Protein AF-A0A7R7J8A8-F1 (afdb_monomer)

Secondary structure (DSSP, 8-state):
--HHHHHHHHHHHHHHHHHHHHHHHHHIIIIIIHHHHHSHHHHHHH-HHHHHHHHHHHHHHHHHHHHHHHHHHHHHTTSTTHHHHHHHHHHHHHHHHHHHHHHHHHTT-S-HHHHHHHHHHHHHHHHHHHHHHHHHHHHHHHH----HHHHHHHHHHHHHHHHHHHHHHH-TTHHHHHHHHHHHHHHHHHHHHHHHHHHHHHHHH------

Mean predicted aligned error: 3.91 Å

Structure (mmCIF, N/CA/C/O backbone):
data_AF-A0A7R7J8A8-F1
#
_entry.id   AF-A0A7R7J8A8-F1
#
loop_
_atom_site.group_PDB
_atom_site.id
_atom_site.type_symbol
_atom_site.label_atom_id
_atom_site.label_alt_id
_atom_site.label_comp_id
_atom_site.label_asym_id
_atom_site.label_entity_id
_atom_site.label_seq_id
_atom_site.pdbx_PDB_ins_code
_atom_site.Cartn_x
_atom_site.Cartn_y
_atom_site.Cartn_z
_atom_site.occupancy
_atom_site.B_iso_or_equiv
_atom_site.auth_seq_id
_atom_site.auth_comp_id
_atom_site.auth_asym_id
_atom_site.auth_atom_id
_atom_site.pdbx_PDB_model_num
ATOM 1 N N . MET A 1 1 ? -30.867 6.547 8.193 1.00 59.16 1 MET A N 1
ATOM 2 C CA . MET A 1 1 ? -30.022 5.403 8.616 1.00 59.16 1 MET A CA 1
ATOM 3 C C . MET A 1 1 ? -29.456 5.688 9.994 1.00 59.16 1 MET A C 1
ATOM 5 O O . MET A 1 1 ? -29.130 6.837 10.265 1.00 59.16 1 MET A O 1
ATOM 9 N N . THR A 1 2 ? -29.360 4.687 10.870 1.00 79.75 2 THR A N 1
ATOM 10 C CA . THR A 1 2 ? -28.798 4.887 12.218 1.00 79.75 2 THR A CA 1
ATOM 11 C C . THR A 1 2 ? -27.265 4.940 12.168 1.00 79.75 2 THR A C 1
ATOM 13 O O . THR A 1 2 ? -26.653 4.306 11.308 1.00 79.75 2 THR A O 1
ATOM 16 N N . LYS A 1 3 ? -26.620 5.655 13.105 1.00 78.75 3 LYS A N 1
ATOM 17 C CA . LYS A 1 3 ? -25.145 5.756 13.204 1.00 78.75 3 LYS A CA 1
ATOM 18 C C . LYS A 1 3 ? -24.455 4.383 13.122 1.00 78.75 3 LYS A C 1
ATOM 20 O O . LYS A 1 3 ? -23.512 4.200 12.361 1.00 78.75 3 LYS A O 1
ATOM 25 N N . LYS A 1 4 ? -25.021 3.388 13.810 1.00 79.94 4 LYS A N 1
ATOM 26 C CA . LYS A 1 4 ? -24.550 1.995 13.832 1.00 79.94 4 LYS A CA 1
ATOM 27 C C . LYS A 1 4 ? -24.656 1.282 12.476 1.00 79.94 4 LYS A C 1
ATOM 29 O O . LYS A 1 4 ? -23.815 0.451 12.153 1.00 79.94 4 LYS A O 1
ATOM 34 N N . GLN A 1 5 ? -25.689 1.566 11.679 1.00 83.44 5 GLN A N 1
ATOM 35 C CA . GLN A 1 5 ? -25.811 1.009 10.324 1.00 83.44 5 GLN A CA 1
ATOM 36 C C . GLN A 1 5 ? -24.756 1.595 9.382 1.00 83.44 5 GLN A C 1
ATOM 38 O O . GLN A 1 5 ? -24.222 0.866 8.548 1.00 83.44 5 GLN A O 1
ATOM 43 N N . ASN A 1 6 ? -24.435 2.881 9.536 1.00 88.00 6 ASN A N 1
ATOM 44 C CA . ASN A 1 6 ? -23.380 3.521 8.756 1.00 88.00 6 ASN A CA 1
ATOM 45 C C . ASN A 1 6 ? -22.011 2.924 9.104 1.00 88.00 6 ASN A C 1
ATOM 47 O O . ASN A 1 6 ? -21.316 2.484 8.197 1.00 88.00 6 ASN A O 1
ATOM 51 N N . GLU A 1 7 ? -21.668 2.786 10.389 1.00 90.69 7 GLU A N 1
ATOM 52 C CA . GLU A 1 7 ? -20.405 2.162 10.829 1.00 90.69 7 GLU A CA 1
ATOM 53 C C . GLU A 1 7 ? -20.208 0.752 10.249 1.00 90.69 7 GLU A C 1
ATOM 55 O O . GLU A 1 7 ? -19.144 0.443 9.717 1.00 90.69 7 GLU A O 1
ATOM 60 N N . LYS A 1 8 ? -21.251 -0.089 10.257 1.00 92.50 8 LYS A N 1
ATOM 61 C CA . LYS A 1 8 ? -21.194 -1.426 9.640 1.00 92.50 8 LYS A CA 1
ATOM 62 C C . LYS A 1 8 ? -20.883 -1.383 8.149 1.00 92.50 8 LYS A C 1
ATOM 64 O O . LYS A 1 8 ? -20.058 -2.161 7.675 1.00 92.50 8 LYS A O 1
ATOM 69 N N . ARG A 1 9 ? -21.531 -0.478 7.407 1.00 94.12 9 ARG A N 1
ATOM 70 C CA . ARG A 1 9 ? -21.239 -0.296 5.980 1.00 94.12 9 ARG A CA 1
ATOM 71 C C . ARG A 1 9 ? -19.797 0.139 5.772 1.00 94.12 9 ARG A C 1
ATOM 73 O O . ARG A 1 9 ? -19.151 -0.401 4.892 1.00 94.12 9 ARG A O 1
ATOM 80 N N . MET A 1 10 ? -19.277 1.037 6.605 1.00 95.06 10 MET A N 1
ATOM 81 C CA . MET A 1 10 ? -17.889 1.493 6.496 1.00 95.06 10 MET A CA 1
ATOM 82 C C . MET A 1 10 ? -16.885 0.372 6.771 1.00 95.06 10 MET A C 1
ATOM 84 O O . MET A 1 10 ? -15.912 0.247 6.033 1.00 95.06 10 MET A O 1
ATOM 88 N N . PHE A 1 11 ? -17.144 -0.484 7.764 1.00 97.00 11 PHE A N 1
ATOM 89 C CA . PHE A 1 11 ? -16.346 -1.692 7.984 1.00 97.00 11 PHE A CA 1
ATOM 90 C C . PHE A 1 11 ? -16.379 -2.629 6.772 1.00 97.00 11 PHE A C 1
ATOM 92 O O . PHE A 1 11 ? -15.329 -3.064 6.307 1.00 97.00 11 PHE A O 1
ATOM 99 N N . LEU A 1 12 ? -17.565 -2.891 6.214 1.00 97.00 12 LEU A N 1
ATOM 100 C CA . LEU A 1 12 ? -17.699 -3.744 5.034 1.00 97.00 12 LEU A CA 1
ATOM 101 C C . LEU A 1 12 ? -16.984 -3.147 3.812 1.00 97.00 12 LEU A C 1
ATOM 103 O O . LEU A 1 12 ? -16.227 -3.849 3.149 1.00 97.00 12 LEU A O 1
ATOM 107 N N . THR A 1 13 ? -17.178 -1.853 3.544 1.00 97.50 13 THR A N 1
ATOM 108 C CA . THR A 1 13 ? -16.508 -1.134 2.455 1.00 97.50 13 THR A CA 1
ATOM 109 C C . THR A 1 13 ? -14.995 -1.176 2.615 1.00 97.50 13 THR A C 1
ATOM 111 O O . THR A 1 13 ? -14.312 -1.461 1.637 1.00 97.50 13 THR A O 1
ATOM 114 N N . SER A 1 14 ? -14.469 -0.953 3.824 1.00 96.81 14 SER A N 1
ATOM 115 C CA . SER A 1 14 ? -13.028 -1.032 4.086 1.00 96.81 14 SER A CA 1
ATOM 116 C C . SER A 1 14 ? -12.496 -2.438 3.800 1.00 96.81 14 SER A C 1
ATOM 118 O O . SER A 1 14 ? -11.602 -2.602 2.975 1.00 96.81 14 SER A O 1
ATOM 120 N N . GLY A 1 15 ? -13.103 -3.471 4.394 1.00 97.50 15 GLY A N 1
ATOM 121 C CA . GLY A 1 15 ? -12.645 -4.852 4.228 1.00 97.50 15 GLY A CA 1
ATOM 122 C C . GLY A 1 15 ? -12.709 -5.359 2.782 1.00 97.50 15 GLY A C 1
ATOM 123 O O . GLY A 1 15 ? -11.760 -5.980 2.313 1.00 97.50 15 GLY A O 1
ATOM 124 N N . VAL A 1 16 ? -13.780 -5.043 2.043 1.00 98.06 16 VAL A N 1
ATOM 125 C CA . VAL A 1 16 ? -13.880 -5.382 0.611 1.00 98.06 16 VAL A CA 1
ATOM 126 C C . VAL A 1 16 ? -12.839 -4.618 -0.207 1.00 98.06 16 VAL A C 1
ATOM 128 O O . VAL A 1 16 ? -12.180 -5.218 -1.051 1.00 98.06 16 VAL A O 1
ATOM 131 N N . SER A 1 17 ? -12.646 -3.323 0.062 1.00 98.38 17 SER A N 1
ATOM 132 C CA . SER A 1 17 ? -11.636 -2.513 -0.632 1.00 98.38 17 SER A CA 1
ATOM 133 C C . SER A 1 17 ? -10.222 -3.066 -0.435 1.00 98.38 17 SER A C 1
ATOM 135 O O . SER A 1 17 ? -9.477 -3.152 -1.405 1.00 98.38 17 SER A O 1
ATOM 137 N N . TYR A 1 18 ? -9.872 -3.515 0.777 1.00 97.50 18 TYR A N 1
ATOM 138 C CA . TYR A 1 18 ? -8.589 -4.181 1.034 1.00 97.50 18 TYR A CA 1
ATOM 139 C C . TYR A 1 18 ? -8.398 -5.438 0.178 1.00 97.50 18 TYR A C 1
ATOM 141 O O . TYR A 1 18 ? -7.324 -5.630 -0.384 1.00 97.50 18 TYR A O 1
ATOM 149 N N . PHE A 1 19 ? -9.425 -6.281 0.028 1.00 96.50 19 PHE A N 1
ATOM 150 C CA . PHE A 1 19 ? -9.326 -7.441 -0.863 1.00 96.50 19 PHE A CA 1
ATOM 151 C C . PHE A 1 19 ? -9.174 -7.048 -2.326 1.00 96.50 19 PHE A C 1
ATOM 153 O O . PHE A 1 19 ? -8.364 -7.647 -3.029 1.00 96.50 19 PHE A O 1
ATOM 160 N N . VAL A 1 20 ? -9.918 -6.042 -2.786 1.00 98.00 20 VAL A N 1
ATOM 161 C CA . VAL A 1 20 ? -9.785 -5.559 -4.163 1.00 98.00 20 VAL A CA 1
ATOM 162 C C . VAL A 1 20 ? -8.355 -5.074 -4.420 1.00 98.00 20 VAL A C 1
ATOM 164 O O . VAL A 1 20 ? -7.739 -5.530 -5.379 1.00 98.00 20 VAL A O 1
ATOM 167 N N . ILE A 1 21 ? -7.793 -4.254 -3.526 1.00 97.75 21 ILE A N 1
ATOM 168 C CA . ILE A 1 21 ? -6.388 -3.815 -3.580 1.00 97.75 21 ILE A CA 1
ATOM 169 C C . ILE A 1 21 ? -5.442 -5.014 -3.648 1.00 97.75 21 ILE A C 1
ATOM 171 O O . ILE A 1 21 ? -4.588 -5.066 -4.528 1.00 97.75 21 ILE A O 1
ATOM 175 N N . PHE A 1 22 ? -5.615 -5.991 -2.756 1.00 93.69 22 PHE A N 1
ATOM 176 C CA . PHE A 1 22 ? -4.743 -7.159 -2.662 1.00 93.69 22 PHE A CA 1
ATOM 177 C C . PHE A 1 22 ? -4.635 -7.909 -3.997 1.00 93.69 22 PHE A C 1
ATOM 179 O O . PHE A 1 22 ? -3.535 -8.158 -4.491 1.00 93.69 22 PHE A O 1
ATOM 186 N N . PHE A 1 23 ? -5.772 -8.226 -4.621 1.00 95.81 23 PHE A N 1
ATOM 187 C CA . PHE A 1 23 ? -5.780 -8.950 -5.892 1.00 95.81 23 PHE A CA 1
ATOM 188 C C . PHE A 1 23 ? -5.315 -8.089 -7.071 1.00 95.81 23 PHE A C 1
ATOM 190 O O . PHE A 1 23 ? -4.587 -8.591 -7.928 1.00 95.81 23 PHE A O 1
ATOM 197 N N . LEU A 1 24 ? -5.687 -6.805 -7.116 1.00 98.06 24 LEU A N 1
ATOM 198 C CA . LEU A 1 24 ? -5.261 -5.899 -8.186 1.00 98.06 24 LEU A CA 1
ATOM 199 C C . LEU A 1 24 ? -3.753 -5.640 -8.156 1.00 98.06 24 LEU A C 1
ATOM 201 O O . LEU A 1 24 ? -3.116 -5.673 -9.207 1.00 98.06 24 LEU A O 1
ATOM 205 N N . ALA A 1 25 ? -3.175 -5.426 -6.973 1.00 94.88 25 ALA A N 1
ATOM 206 C CA . ALA A 1 25 ? -1.744 -5.194 -6.810 1.00 94.88 25 ALA A CA 1
ATOM 207 C C . ALA A 1 25 ? -0.923 -6.439 -7.180 1.00 94.88 25 ALA A C 1
ATOM 209 O O . ALA A 1 25 ? 0.058 -6.324 -7.914 1.00 94.88 25 ALA A O 1
ATOM 210 N N . ILE A 1 26 ? -1.353 -7.634 -6.747 1.00 93.38 26 ILE A N 1
ATOM 211 C CA . ILE A 1 26 ? -0.712 -8.898 -7.145 1.00 93.38 26 ILE A CA 1
ATOM 212 C C . ILE A 1 26 ? -0.792 -9.086 -8.661 1.00 93.38 26 ILE A C 1
ATOM 214 O O . ILE A 1 26 ? 0.217 -9.401 -9.290 1.00 93.38 26 ILE A O 1
ATOM 218 N N . TYR A 1 27 ? -1.968 -8.869 -9.255 1.00 96.75 27 TYR A N 1
ATOM 219 C CA . TYR A 1 27 ? -2.144 -8.983 -10.698 1.00 96.75 27 TYR A CA 1
ATOM 220 C C . TYR A 1 27 ? -1.221 -8.021 -11.459 1.00 96.75 27 TYR A C 1
ATOM 222 O O . TYR A 1 27 ? -0.444 -8.455 -12.308 1.00 96.75 27 TYR A O 1
ATOM 230 N N . ALA A 1 28 ? -1.255 -6.731 -11.118 1.00 97.25 28 ALA A N 1
ATOM 231 C CA . ALA A 1 28 ? -0.434 -5.721 -11.773 1.00 97.25 28 ALA A CA 1
ATOM 232 C C . ALA A 1 28 ? 1.062 -6.044 -11.660 1.00 97.25 28 ALA A C 1
ATOM 234 O O . ALA A 1 28 ? 1.764 -6.051 -12.669 1.00 97.25 28 ALA A O 1
ATOM 235 N N . ASN A 1 29 ? 1.546 -6.372 -10.460 1.00 94.19 29 ASN A N 1
ATOM 236 C CA . ASN A 1 29 ? 2.967 -6.612 -10.239 1.00 94.19 29 ASN A CA 1
ATOM 237 C C . ASN A 1 29 ? 3.452 -7.909 -10.911 1.00 94.19 29 ASN A C 1
ATOM 239 O O . ASN A 1 29 ? 4.363 -7.885 -11.734 1.00 94.19 29 ASN A O 1
ATOM 243 N N . PHE A 1 30 ? 2.827 -9.046 -10.601 1.00 92.75 30 PHE A N 1
ATOM 244 C CA . PHE A 1 30 ? 3.361 -10.353 -10.997 1.00 92.75 30 PHE A CA 1
ATOM 245 C C . PHE A 1 30 ? 2.967 -10.792 -12.410 1.00 92.75 30 PHE A C 1
ATOM 247 O O . PHE A 1 30 ? 3.667 -11.617 -12.989 1.00 92.75 30 PHE A O 1
ATOM 254 N N . PHE A 1 31 ? 1.877 -10.265 -12.977 1.00 94.75 31 PHE A N 1
ATOM 255 C CA . PHE A 1 31 ? 1.428 -10.648 -14.322 1.00 94.75 31 PHE A CA 1
ATOM 256 C C . PHE A 1 31 ? 1.674 -9.574 -15.377 1.00 94.75 31 PHE A C 1
ATOM 258 O O . PHE A 1 31 ? 1.697 -9.909 -16.558 1.00 94.75 31 PHE A O 1
ATOM 265 N N . VAL A 1 32 ? 1.850 -8.307 -14.985 1.00 96.25 32 VAL A N 1
ATOM 266 C CA . VAL A 1 32 ? 2.073 -7.216 -15.947 1.00 96.25 32 VAL A CA 1
ATOM 267 C C . VAL A 1 32 ? 3.480 -6.649 -15.832 1.00 96.25 32 VAL A C 1
ATOM 269 O O . VAL A 1 32 ? 4.216 -6.709 -16.811 1.00 96.25 32 VAL A O 1
ATOM 272 N N . ILE A 1 33 ? 3.896 -6.162 -14.660 1.00 96.56 33 ILE A N 1
ATOM 273 C CA . ILE A 1 33 ? 5.243 -5.591 -14.487 1.00 96.56 33 ILE A CA 1
ATOM 274 C C . ILE A 1 33 ? 6.324 -6.643 -14.759 1.00 96.56 33 ILE A C 1
ATOM 276 O O . ILE A 1 33 ? 7.223 -6.389 -15.557 1.00 96.56 33 ILE A O 1
ATOM 280 N N . GLU A 1 34 ? 6.216 -7.843 -14.181 1.00 95.50 34 GLU A N 1
ATOM 281 C CA . GLU A 1 34 ? 7.174 -8.924 -14.462 1.00 95.50 34 GLU A CA 1
ATOM 282 C C . GLU A 1 34 ? 7.128 -9.403 -15.922 1.00 95.50 34 GLU A C 1
ATOM 284 O O . GLU A 1 34 ? 8.170 -9.710 -16.497 1.00 95.50 34 GLU A O 1
ATOM 289 N N . ALA A 1 35 ? 5.958 -9.406 -16.570 1.00 95.88 35 ALA A N 1
ATOM 290 C CA . ALA A 1 35 ? 5.866 -9.738 -17.993 1.00 95.88 35 ALA A CA 1
ATOM 291 C C . ALA A 1 35 ? 6.603 -8.703 -18.859 1.00 95.88 35 ALA A C 1
ATOM 293 O O . ALA A 1 35 ? 7.407 -9.080 -19.712 1.00 95.88 35 ALA A O 1
ATOM 294 N N . ILE A 1 36 ? 6.394 -7.407 -18.590 1.00 96.31 36 ILE A N 1
ATOM 295 C CA . ILE A 1 36 ? 7.108 -6.323 -19.273 1.00 96.31 36 ILE A CA 1
ATOM 296 C C . ILE A 1 36 ? 8.613 -6.444 -19.023 1.00 96.31 36 ILE A C 1
ATOM 298 O O . ILE A 1 36 ? 9.372 -6.299 -19.967 1.00 96.31 36 ILE A O 1
ATOM 302 N N . LYS A 1 37 ? 9.067 -6.752 -17.801 1.00 96.00 37 LYS A N 1
ATOM 303 C CA . LYS A 1 37 ? 10.503 -6.934 -17.511 1.00 96.00 37 LYS A CA 1
ATOM 304 C C . LYS A 1 37 ? 11.138 -8.064 -18.322 1.00 96.00 37 LYS A C 1
ATOM 306 O O . LYS A 1 37 ? 12.284 -7.929 -18.734 1.00 96.00 37 LYS A O 1
ATOM 311 N N . ASN A 1 38 ? 10.410 -9.159 -18.535 1.00 96.38 38 ASN A N 1
ATOM 312 C CA . ASN A 1 38 ? 10.931 -10.341 -19.222 1.00 96.38 38 ASN A CA 1
ATOM 313 C C . ASN A 1 38 ? 10.952 -10.195 -20.749 1.00 96.38 38 ASN A C 1
ATOM 315 O O . ASN A 1 38 ? 11.855 -10.722 -21.392 1.00 96.38 38 ASN A O 1
ATOM 319 N N . ALA A 1 39 ? 9.967 -9.506 -21.332 1.00 96.31 39 ALA A N 1
ATOM 320 C CA . ALA A 1 39 ? 9.883 -9.293 -22.777 1.00 96.31 39 ALA A CA 1
ATOM 321 C C . ALA A 1 39 ? 9.305 -7.898 -23.104 1.00 96.31 39 ALA A C 1
ATOM 323 O O . ALA A 1 39 ? 8.155 -7.796 -23.544 1.00 96.31 39 ALA A O 1
ATOM 324 N N . PRO A 1 40 ? 10.077 -6.806 -22.911 1.00 95.50 40 PRO A N 1
ATOM 325 C CA . PRO A 1 40 ? 9.535 -5.446 -22.930 1.00 95.50 40 PRO A CA 1
ATOM 326 C C . PRO A 1 40 ? 8.868 -5.073 -24.254 1.00 95.50 40 PRO A C 1
ATOM 328 O O . PRO A 1 40 ? 7.723 -4.634 -24.265 1.00 95.50 40 PRO A O 1
ATOM 331 N N . LEU A 1 41 ? 9.548 -5.285 -25.384 1.00 96.00 41 LEU A N 1
ATOM 332 C CA . LEU A 1 41 ? 9.015 -4.912 -26.699 1.00 96.00 41 LEU A CA 1
ATOM 333 C C . LEU A 1 41 ? 7.813 -5.778 -27.102 1.00 96.00 41 LEU A C 1
ATOM 335 O O . LEU A 1 41 ? 6.825 -5.261 -27.622 1.00 96.00 41 LEU A O 1
ATOM 339 N N . GLU A 1 42 ? 7.870 -7.085 -26.843 1.00 95.56 42 GLU A N 1
ATOM 340 C CA . GLU A 1 42 ? 6.778 -7.996 -27.188 1.00 95.56 42 GLU A CA 1
ATOM 341 C C . GLU A 1 42 ? 5.519 -7.676 -26.379 1.00 95.56 42 GLU A C 1
ATOM 343 O O . GLU A 1 42 ? 4.445 -7.489 -26.950 1.00 95.56 42 GLU A O 1
ATOM 348 N N . VAL A 1 43 ? 5.643 -7.560 -25.055 1.00 95.75 43 VAL A N 1
ATOM 349 C CA . VAL A 1 43 ? 4.489 -7.327 -24.182 1.00 95.75 43 VAL A CA 1
ATOM 350 C C . VAL A 1 43 ? 3.873 -5.954 -24.449 1.00 95.75 43 VAL A C 1
ATOM 352 O O . VAL A 1 43 ? 2.650 -5.843 -24.534 1.00 95.75 43 VAL A O 1
ATOM 355 N N . VAL A 1 44 ? 4.697 -4.921 -24.653 1.00 95.56 44 VAL A N 1
ATOM 356 C CA . VAL A 1 44 ? 4.213 -3.557 -24.906 1.00 95.56 44 VAL A CA 1
ATOM 357 C C . VAL A 1 44 ? 3.511 -3.426 -26.255 1.00 95.56 44 VAL A C 1
ATOM 359 O O . VAL A 1 44 ? 2.424 -2.853 -26.311 1.00 95.56 44 VAL A O 1
ATOM 362 N N . PHE A 1 45 ? 4.084 -3.972 -27.331 1.00 94.69 45 PHE A N 1
ATOM 363 C CA . PHE A 1 45 ? 3.578 -3.720 -28.686 1.00 94.69 45 PHE A CA 1
ATOM 364 C C . PHE A 1 45 ? 2.714 -4.843 -29.261 1.00 94.69 45 PHE A C 1
ATOM 366 O O . PHE A 1 45 ? 1.868 -4.580 -30.112 1.00 94.69 45 PHE A O 1
ATOM 373 N N . SER A 1 46 ? 2.892 -6.082 -28.802 1.00 93.50 46 SER A N 1
ATOM 374 C CA . SER A 1 46 ? 2.147 -7.247 -29.306 1.00 93.50 46 SER A CA 1
ATOM 375 C C . SER A 1 46 ? 1.081 -7.744 -28.327 1.00 93.50 46 SER A C 1
ATOM 377 O O . SER A 1 46 ? 0.179 -8.477 -28.727 1.00 93.50 46 SER A O 1
ATOM 379 N N . GLN A 1 47 ? 1.143 -7.334 -27.054 1.00 92.81 47 GLN A N 1
ATOM 380 C CA . GLN A 1 47 ? 0.218 -7.772 -26.002 1.00 92.81 47 GLN A CA 1
ATOM 381 C C . GLN A 1 47 ? -0.419 -6.587 -25.251 1.00 92.81 47 GLN A C 1
ATOM 383 O O . GLN A 1 47 ? -0.605 -6.638 -24.031 1.00 92.81 47 GLN A O 1
ATOM 388 N N . SER A 1 48 ? -0.819 -5.534 -25.979 1.00 85.44 48 SER A N 1
ATOM 389 C CA . SER A 1 48 ? -1.361 -4.283 -25.410 1.00 85.44 48 SER A CA 1
ATOM 390 C C . SER A 1 48 ? -2.489 -4.503 -24.391 1.00 85.44 48 SER A C 1
ATOM 392 O O . SER A 1 48 ? -2.521 -3.859 -23.346 1.00 85.44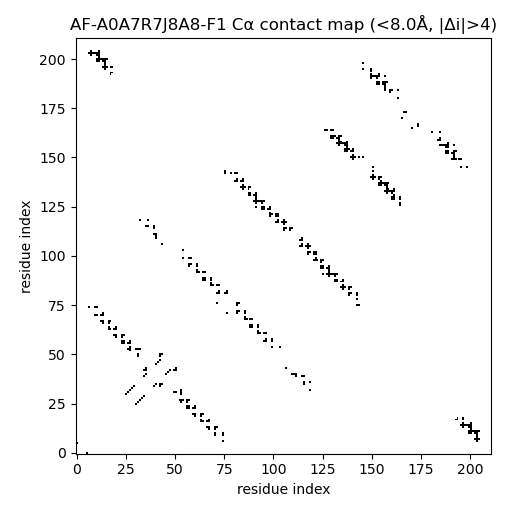 48 SER A O 1
ATOM 394 N N . ASN A 1 49 ? -3.345 -5.505 -24.615 1.00 92.19 49 ASN A N 1
ATOM 395 C CA . ASN A 1 49 ? -4.428 -5.883 -23.702 1.00 92.19 49 ASN A CA 1
ATOM 396 C C . ASN A 1 49 ? -3.952 -6.222 -22.273 1.00 92.19 49 ASN A C 1
ATOM 398 O O . ASN A 1 49 ? -4.707 -6.060 -21.314 1.00 92.19 49 ASN A O 1
ATOM 402 N N . ILE A 1 50 ? -2.754 -6.790 -22.103 1.00 92.56 50 ILE A N 1
ATOM 403 C CA . ILE A 1 50 ? -2.196 -7.113 -20.776 1.00 92.56 50 ILE A CA 1
ATOM 404 C C . ILE A 1 50 ? -1.719 -5.831 -20.095 1.00 92.56 50 ILE A C 1
ATOM 406 O O . ILE A 1 50 ? -2.035 -5.597 -18.928 1.00 92.56 50 ILE A O 1
ATOM 410 N N . VAL A 1 51 ? -1.027 -4.978 -20.848 1.00 94.44 51 VAL A N 1
ATOM 411 C CA . VAL A 1 51 ? -0.498 -3.697 -20.373 1.00 94.44 51 VAL A CA 1
ATOM 412 C C . VAL A 1 51 ? -1.624 -2.758 -19.939 1.00 94.44 51 VAL A C 1
ATOM 414 O O . VAL A 1 51 ? -1.602 -2.250 -18.818 1.00 94.44 51 VAL A O 1
ATOM 417 N N . GLU A 1 52 ? -2.658 -2.597 -20.766 1.00 95.12 52 GLU A N 1
ATOM 418 C CA . GLU A 1 52 ? -3.836 -1.773 -20.464 1.00 95.12 52 GLU A CA 1
ATOM 419 C C . GLU A 1 52 ? -4.552 -2.238 -19.189 1.00 95.12 52 GLU A C 1
ATOM 421 O O . GLU A 1 52 ? -4.883 -1.426 -18.321 1.00 95.12 52 GLU A O 1
ATOM 426 N N . ARG A 1 53 ? -4.739 -3.556 -19.027 1.00 96.50 53 ARG A N 1
ATOM 427 C CA . ARG A 1 53 ? -5.350 -4.134 -17.820 1.00 96.50 53 ARG A CA 1
ATOM 428 C C . ARG A 1 53 ? -4.483 -3.941 -16.580 1.00 96.50 53 ARG A C 1
ATOM 430 O O . ARG A 1 53 ? -5.031 -3.697 -15.508 1.00 96.50 53 ARG A O 1
ATOM 437 N N . GLY A 1 54 ? -3.160 -4.014 -16.707 1.00 97.25 54 GLY A N 1
ATOM 438 C CA . GLY A 1 54 ? -2.244 -3.718 -15.605 1.00 97.25 54 GLY A CA 1
ATOM 439 C C . GLY A 1 54 ? -2.304 -2.263 -15.163 1.00 97.25 54 GLY A C 1
ATOM 440 O O . GLY A 1 54 ? -2.431 -1.996 -13.970 1.00 97.25 54 GLY A O 1
ATOM 441 N N . ILE A 1 55 ? -2.301 -1.323 -16.112 1.00 97.62 55 ILE A N 1
ATOM 442 C CA . ILE A 1 55 ? -2.455 0.109 -15.816 1.00 97.62 55 ILE A CA 1
ATOM 443 C C . ILE A 1 55 ? -3.806 0.365 -15.137 1.00 97.62 55 ILE A C 1
ATOM 445 O O . ILE A 1 55 ? -3.861 1.045 -14.112 1.00 97.62 55 ILE A O 1
ATOM 449 N N . ALA A 1 56 ? -4.892 -0.220 -15.654 1.00 98.25 56 ALA A N 1
ATOM 450 C CA . ALA A 1 56 ? -6.210 -0.114 -15.035 1.00 98.25 56 ALA A CA 1
ATOM 451 C C . ALA A 1 56 ? -6.223 -0.684 -13.605 1.00 98.25 56 ALA A C 1
ATOM 453 O O . ALA A 1 56 ? -6.797 -0.067 -12.708 1.00 98.25 56 ALA A O 1
ATOM 454 N N . ALA A 1 57 ? -5.556 -1.819 -13.370 1.00 98.50 57 ALA A N 1
ATOM 455 C CA . ALA A 1 57 ? -5.430 -2.409 -12.042 1.00 98.50 57 ALA A CA 1
ATOM 456 C C . ALA A 1 57 ? -4.663 -1.497 -11.070 1.00 98.50 57 ALA A C 1
ATOM 458 O O . ALA A 1 57 ? -5.130 -1.293 -9.953 1.00 98.50 57 ALA A O 1
ATOM 459 N N . LEU A 1 58 ? -3.552 -0.887 -11.497 1.00 98.31 58 LEU A N 1
ATOM 460 C CA . LEU A 1 58 ? -2.800 0.080 -10.685 1.00 98.31 58 LEU A CA 1
ATOM 461 C C . LEU A 1 58 ? -3.647 1.312 -10.331 1.00 98.31 58 LEU A C 1
ATOM 463 O O . LEU A 1 58 ? -3.703 1.716 -9.170 1.00 98.31 58 LEU A O 1
ATOM 467 N N . MET A 1 59 ? -4.369 1.871 -11.306 1.00 98.38 59 MET A N 1
ATOM 468 C CA . MET A 1 59 ? -5.243 3.030 -11.088 1.00 98.38 59 MET A CA 1
ATOM 469 C C . MET A 1 59 ? -6.423 2.711 -10.162 1.00 98.38 59 MET A C 1
ATOM 471 O O . MET A 1 59 ? -6.795 3.531 -9.320 1.00 98.38 59 MET A O 1
ATOM 475 N N . LEU A 1 60 ? -7.003 1.515 -10.281 1.00 98.56 60 LEU A N 1
ATOM 476 C CA . LEU A 1 60 ? -8.039 1.051 -9.363 1.00 98.56 60 LEU A CA 1
ATOM 477 C C . LEU A 1 60 ? -7.481 0.850 -7.950 1.00 98.56 60 LEU A C 1
ATOM 479 O O . LEU A 1 60 ? -8.140 1.254 -6.996 1.00 98.56 60 LEU A O 1
ATOM 483 N N . THR A 1 61 ? -6.269 0.308 -7.799 1.00 98.56 61 THR A N 1
ATOM 484 C CA . THR A 1 61 ? -5.599 0.207 -6.494 1.00 98.56 61 THR A CA 1
ATOM 485 C C . THR A 1 61 ? -5.485 1.577 -5.824 1.00 98.56 61 THR A C 1
ATOM 487 O O . THR A 1 61 ? -5.958 1.731 -4.700 1.00 98.56 61 THR A O 1
ATOM 490 N N . VAL A 1 62 ? -5.005 2.602 -6.543 1.00 98.62 62 VAL A N 1
ATOM 491 C CA . VAL A 1 62 ? -4.948 3.993 -6.044 1.00 98.62 62 VAL A CA 1
ATOM 492 C C . VAL A 1 62 ? -6.321 4.482 -5.573 1.00 98.62 62 VAL A C 1
ATOM 494 O O . VAL A 1 62 ? -6.447 5.052 -4.488 1.00 98.62 62 VAL A O 1
ATOM 497 N N . LEU A 1 63 ? -7.370 4.261 -6.373 1.00 98.56 63 LEU A N 1
ATOM 498 C CA . LEU A 1 63 ? -8.730 4.664 -6.015 1.00 98.56 63 LEU A CA 1
ATOM 499 C C . LEU A 1 63 ? -9.196 3.981 -4.722 1.00 98.56 63 LEU A C 1
ATOM 501 O O . LEU A 1 63 ? -9.726 4.639 -3.823 1.00 98.56 63 LEU A O 1
ATOM 505 N N . PHE A 1 64 ? -8.995 2.668 -4.615 1.00 98.69 64 PHE A N 1
ATOM 506 C CA . PHE A 1 64 ? -9.385 1.920 -3.428 1.00 98.69 64 PHE A CA 1
ATOM 507 C C . PHE A 1 64 ? -8.545 2.295 -2.205 1.00 98.69 64 PHE A C 1
ATOM 509 O O . PHE A 1 64 ? -9.090 2.318 -1.102 1.00 98.69 64 PHE A O 1
ATOM 516 N N . ASP A 1 65 ? -7.278 2.679 -2.367 1.00 98.44 65 ASP A N 1
ATOM 517 C CA . ASP A 1 65 ? -6.468 3.200 -1.267 1.00 98.44 65 ASP A CA 1
ATOM 518 C C . ASP A 1 65 ? -7.063 4.469 -0.661 1.00 98.44 65 ASP A C 1
ATOM 520 O O . ASP A 1 65 ? -7.134 4.590 0.568 1.00 98.44 65 ASP A O 1
ATOM 524 N N . VAL A 1 66 ? -7.555 5.379 -1.508 1.00 98.62 66 VAL A N 1
ATOM 525 C CA . VAL A 1 66 ? -8.258 6.592 -1.073 1.00 98.62 66 VAL A CA 1
ATOM 526 C C . VAL A 1 66 ? -9.572 6.236 -0.372 1.00 98.62 66 VAL A C 1
ATOM 528 O O . VAL A 1 66 ? -9.854 6.769 0.703 1.00 98.62 66 VAL A O 1
ATOM 531 N N . ILE A 1 67 ? -10.352 5.291 -0.913 1.00 98.56 67 ILE A N 1
ATOM 532 C CA . ILE A 1 67 ? -11.592 4.813 -0.274 1.00 98.56 67 ILE A CA 1
ATOM 533 C C . ILE A 1 67 ? -11.295 4.243 1.121 1.00 98.56 67 ILE A C 1
ATOM 535 O O . ILE A 1 67 ? -11.966 4.596 2.098 1.00 98.56 67 ILE A O 1
ATOM 539 N N . VAL A 1 68 ? -10.271 3.396 1.246 1.00 98.44 68 VAL A N 1
ATOM 540 C CA . VAL A 1 68 ? -9.854 2.839 2.536 1.00 98.44 68 VAL A CA 1
ATOM 541 C C . VAL A 1 68 ? -9.421 3.958 3.483 1.00 98.44 68 VAL A C 1
ATOM 543 O O . VAL A 1 68 ? -9.906 4.004 4.611 1.00 98.44 68 VAL A O 1
ATOM 546 N N . ALA A 1 69 ? -8.607 4.917 3.034 1.00 98.25 69 ALA A N 1
ATOM 547 C CA . ALA A 1 69 ? -8.195 6.053 3.858 1.00 98.25 69 ALA A CA 1
ATOM 548 C C . ALA A 1 69 ? -9.405 6.825 4.421 1.00 98.25 69 ALA A C 1
ATOM 550 O O . ALA A 1 69 ? -9.489 7.059 5.629 1.00 98.25 69 ALA A O 1
ATOM 551 N N . CYS A 1 70 ? -10.393 7.145 3.579 1.00 98.06 70 CYS A N 1
ATOM 552 C CA . CYS A 1 70 ? -11.615 7.829 4.005 1.00 98.06 70 CYS A CA 1
ATOM 553 C C . CYS A 1 70 ? -12.444 7.000 5.002 1.00 98.06 70 CYS A C 1
ATOM 555 O O . CYS A 1 70 ? -12.982 7.542 5.979 1.00 98.06 70 CYS A O 1
ATOM 557 N N . THR A 1 71 ? -12.558 5.687 4.776 1.00 97.50 71 THR A N 1
ATOM 558 C CA . THR A 1 71 ? -13.326 4.813 5.674 1.00 97.50 71 THR A CA 1
ATOM 559 C C . THR A 1 71 ? -12.649 4.649 7.032 1.00 97.50 71 THR A C 1
ATOM 561 O O . THR A 1 71 ? -13.317 4.816 8.054 1.00 97.50 71 THR A O 1
ATOM 564 N N . LEU A 1 72 ? -11.333 4.420 7.064 1.00 97.00 72 LEU A N 1
ATOM 565 C CA . LEU A 1 72 ? -10.547 4.323 8.295 1.00 97.00 72 LEU A CA 1
ATOM 566 C C . LEU A 1 72 ? -10.566 5.634 9.086 1.00 97.00 72 LEU A C 1
ATOM 568 O O . LEU A 1 72 ? -10.796 5.601 10.296 1.00 97.00 72 LEU A O 1
ATOM 572 N N . TYR A 1 73 ? -10.408 6.779 8.410 1.00 97.75 73 TYR A N 1
ATOM 573 C CA . TYR A 1 73 ? -10.507 8.094 9.046 1.00 97.75 73 TYR A CA 1
ATOM 574 C C . TYR A 1 73 ? -11.821 8.245 9.810 1.00 97.75 73 TYR A C 1
ATOM 576 O O . TYR A 1 73 ? -11.839 8.646 10.970 1.00 97.75 73 TYR A O 1
ATOM 584 N N . THR A 1 74 ? -12.932 7.892 9.166 1.00 96.00 74 THR A N 1
ATOM 585 C CA . THR A 1 74 ? -14.258 8.064 9.761 1.00 96.00 74 THR A CA 1
ATOM 586 C C . THR A 1 74 ? -14.509 7.066 10.890 1.00 96.00 74 THR A C 1
ATOM 588 O O . THR A 1 74 ? -15.055 7.449 11.924 1.00 96.00 74 THR A O 1
ATOM 591 N N . LEU A 1 75 ? -14.091 5.806 10.718 1.00 95.69 75 LEU A N 1
ATOM 592 C CA . LEU A 1 75 ? -14.243 4.750 11.725 1.00 95.69 75 LEU A CA 1
ATOM 593 C C . LEU A 1 75 ? -13.452 5.050 13.001 1.00 95.69 75 LEU A C 1
ATOM 595 O O . LEU A 1 75 ? -13.935 4.786 14.101 1.00 95.69 75 LEU A O 1
ATOM 599 N N . PHE A 1 76 ? -12.253 5.615 12.860 1.00 96.44 76 PHE A N 1
ATOM 600 C CA . PHE A 1 76 ? -11.315 5.777 13.968 1.00 96.44 76 PHE A CA 1
ATOM 601 C C . PHE A 1 76 ? -11.050 7.233 14.354 1.00 96.44 76 PHE A C 1
ATOM 603 O O . PHE A 1 76 ? -10.145 7.505 15.143 1.00 96.44 76 PHE A O 1
ATOM 610 N N . LYS A 1 77 ? -11.863 8.178 13.865 1.00 93.44 77 LYS A N 1
ATOM 611 C CA . LYS A 1 77 ? -11.739 9.624 14.121 1.00 93.44 77 LYS A CA 1
ATOM 612 C C . LYS A 1 77 ? -11.474 10.022 15.586 1.00 93.44 77 LYS A C 1
ATOM 614 O O . LYS A 1 77 ? -10.732 10.981 15.778 1.00 93.44 77 LYS A O 1
ATOM 619 N N . PRO A 1 78 ? -12.041 9.355 16.617 1.00 93.19 78 PRO A N 1
ATOM 620 C CA . PRO A 1 78 ? -11.779 9.727 18.009 1.00 93.19 78 PRO A CA 1
ATOM 621 C C . PRO A 1 78 ? -10.322 9.550 18.466 1.00 93.19 78 PRO A C 1
ATOM 623 O O . PRO A 1 78 ? -9.934 10.146 19.466 1.00 93.19 78 PRO A O 1
ATOM 626 N N . ASN A 1 79 ? -9.520 8.730 17.779 1.00 96.62 79 ASN A N 1
ATOM 627 C CA . ASN A 1 79 ? -8.111 8.523 18.111 1.00 96.62 79 ASN A CA 1
ATOM 628 C C . ASN A 1 79 ? -7.237 9.620 17.471 1.00 96.62 79 ASN A C 1
ATOM 630 O O . ASN A 1 79 ? -7.350 9.895 16.275 1.00 96.62 79 ASN A O 1
ATOM 634 N N . SER A 1 80 ? -6.341 10.227 18.255 1.00 96.69 80 SER A N 1
ATOM 635 C CA . SER A 1 80 ? -5.466 11.324 17.813 1.00 96.69 80 SER A CA 1
ATOM 636 C C . SER A 1 80 ? -4.503 10.936 16.684 1.00 96.69 80 SER A C 1
ATOM 638 O O . SER A 1 80 ? -4.139 11.787 15.874 1.00 96.69 80 SER A O 1
ATOM 640 N N . LEU A 1 81 ? -4.126 9.657 16.576 1.00 97.88 81 LEU A N 1
ATOM 641 C CA . LEU A 1 81 ? -3.216 9.153 15.541 1.00 97.88 81 LEU A CA 1
ATOM 642 C C . LEU A 1 81 ? -3.905 8.921 14.187 1.00 97.88 81 LEU A C 1
ATOM 644 O O . LEU A 1 81 ? -3.228 8.755 13.170 1.00 97.88 81 LEU A O 1
ATOM 648 N N . THR A 1 82 ? -5.240 8.927 14.140 1.00 97.94 82 THR A N 1
ATOM 649 C CA . THR A 1 82 ? -6.010 8.591 12.933 1.00 97.94 82 THR A CA 1
ATOM 650 C C . THR A 1 82 ? -5.733 9.532 11.772 1.00 97.94 82 THR A C 1
ATOM 652 O O . THR A 1 82 ? -5.628 9.076 10.633 1.00 97.94 82 THR A O 1
ATOM 655 N N . ILE A 1 83 ? -5.567 10.830 12.036 1.00 98.12 83 ILE A N 1
ATOM 656 C CA . ILE A 1 83 ? -5.238 11.803 10.986 1.00 98.12 83 ILE A CA 1
ATOM 657 C C . ILE A 1 83 ? -3.878 11.466 10.371 1.00 98.12 83 ILE A C 1
ATOM 659 O O . ILE A 1 83 ? -3.785 11.336 9.154 1.00 98.12 83 ILE A O 1
ATOM 663 N N . ALA A 1 84 ? -2.851 11.249 11.198 1.00 98.50 84 ALA A N 1
ATOM 664 C CA . ALA A 1 84 ? -1.515 10.902 10.721 1.00 98.50 84 ALA A CA 1
ATOM 665 C C . ALA A 1 84 ? -1.530 9.602 9.900 1.00 98.50 84 ALA A C 1
ATOM 667 O O . ALA A 1 84 ? -1.054 9.586 8.768 1.00 98.50 84 ALA A O 1
ATOM 668 N N . SER A 1 85 ? -2.158 8.541 10.421 1.00 98.50 85 SER A N 1
ATOM 669 C CA . SER A 1 85 ? -2.287 7.260 9.712 1.00 98.50 85 SER A CA 1
ATOM 670 C C . SER A 1 85 ? -2.998 7.415 8.361 1.00 98.50 85 SER A C 1
ATOM 672 O O . SER A 1 85 ? -2.563 6.836 7.367 1.00 98.50 85 SER A O 1
ATOM 674 N N . THR A 1 86 ? -4.054 8.233 8.298 1.00 98.25 86 THR A N 1
ATOM 675 C CA . THR A 1 86 ? -4.795 8.510 7.056 1.00 98.25 86 THR A CA 1
ATOM 676 C C . THR A 1 86 ? -3.925 9.251 6.042 1.00 98.25 86 THR A C 1
ATOM 678 O O . THR A 1 86 ? -3.891 8.870 4.874 1.00 98.25 86 THR A O 1
ATOM 681 N N . LEU A 1 87 ? -3.196 10.283 6.476 1.00 98.50 87 LEU A N 1
ATOM 682 C CA . LEU A 1 87 ? -2.318 11.060 5.601 1.00 98.50 87 LEU A CA 1
ATOM 683 C C . LEU A 1 87 ? -1.207 10.195 5.006 1.00 98.50 87 LEU A C 1
ATOM 685 O O . LEU A 1 87 ? -0.978 10.261 3.804 1.00 98.50 87 LEU A O 1
ATOM 689 N N . PHE A 1 88 ? -0.575 9.332 5.804 1.00 98.69 88 PHE A N 1
ATOM 690 C CA . PHE A 1 88 ? 0.448 8.413 5.303 1.00 98.69 88 PHE A CA 1
ATOM 691 C C . PHE A 1 88 ? -0.090 7.441 4.245 1.00 98.69 88 PHE A C 1
ATOM 693 O O . PHE A 1 88 ? 0.582 7.202 3.242 1.00 98.69 88 PHE A O 1
ATOM 700 N N . ARG A 1 89 ? -1.328 6.951 4.400 1.00 98.44 89 ARG A N 1
ATOM 701 C CA . ARG A 1 89 ? -1.986 6.136 3.366 1.00 98.44 89 ARG A CA 1
ATOM 702 C C . ARG A 1 89 ? -2.269 6.925 2.084 1.00 98.44 89 ARG A C 1
ATOM 704 O O . ARG A 1 89 ? -2.087 6.401 0.992 1.00 98.44 89 ARG A O 1
ATOM 711 N N . LEU A 1 90 ? -2.698 8.181 2.199 1.00 98.69 90 LEU A N 1
ATOM 712 C CA . LEU A 1 90 ? -2.936 9.035 1.030 1.00 98.69 90 LEU A CA 1
ATOM 713 C C . LEU A 1 90 ? -1.634 9.401 0.308 1.00 98.69 90 LEU A C 1
ATOM 715 O O . LEU A 1 90 ? -1.611 9.429 -0.919 1.00 98.69 90 LEU A O 1
ATOM 719 N N . ILE A 1 91 ? -0.549 9.633 1.052 1.00 98.69 91 ILE A N 1
ATOM 720 C CA . ILE A 1 91 ? 0.785 9.826 0.476 1.00 98.69 91 ILE A CA 1
ATOM 721 C C . ILE A 1 91 ? 1.197 8.560 -0.283 1.00 98.69 91 ILE A C 1
ATOM 723 O O . ILE A 1 91 ? 1.587 8.666 -1.440 1.00 98.69 91 ILE A O 1
ATOM 727 N N . HIS A 1 92 ? 1.031 7.368 0.299 1.00 98.31 92 HIS A N 1
ATOM 728 C CA . HIS A 1 92 ? 1.273 6.108 -0.413 1.00 98.31 92 HIS A CA 1
ATOM 729 C C . HIS A 1 92 ? 0.507 6.032 -1.747 1.00 98.31 92 HIS A C 1
ATOM 731 O O . HIS A 1 92 ? 1.117 5.809 -2.795 1.00 98.31 92 HIS A O 1
ATOM 737 N N . ALA A 1 93 ? -0.804 6.292 -1.723 1.00 98.56 93 ALA A N 1
ATOM 738 C CA . ALA A 1 93 ? -1.645 6.276 -2.920 1.00 98.56 93 ALA A CA 1
ATOM 739 C C . ALA A 1 93 ? -1.171 7.285 -3.982 1.00 98.56 93 ALA A C 1
ATOM 741 O O . ALA A 1 93 ? -1.158 6.980 -5.174 1.00 98.56 93 ALA A O 1
ATOM 742 N N . LEU A 1 94 ? -0.737 8.475 -3.553 1.00 98.62 94 LEU A N 1
ATOM 743 C CA . LEU A 1 94 ? -0.170 9.492 -4.438 1.00 98.62 94 LEU A CA 1
ATOM 744 C C . LEU A 1 94 ? 1.121 9.003 -5.106 1.00 98.62 94 LEU A C 1
ATOM 746 O O . LEU A 1 94 ? 1.269 9.154 -6.316 1.00 98.62 94 LEU A O 1
ATOM 750 N N . PHE A 1 95 ? 2.038 8.393 -4.351 1.00 98.56 95 PHE A N 1
ATOM 751 C CA . PHE A 1 95 ? 3.269 7.831 -4.914 1.00 98.56 95 PHE A CA 1
ATOM 752 C C . PHE A 1 95 ? 2.972 6.715 -5.921 1.00 98.56 95 PHE A C 1
ATOM 754 O O . PHE A 1 95 ? 3.569 6.706 -6.994 1.00 98.56 95 PHE A O 1
ATOM 761 N N . LEU A 1 96 ? 2.010 5.830 -5.639 1.00 98.50 96 LEU A N 1
ATOM 762 C CA . LEU A 1 96 ? 1.583 4.805 -6.596 1.00 98.50 96 LEU A CA 1
ATOM 763 C C . LEU A 1 96 ? 0.980 5.421 -7.872 1.00 98.50 96 LEU A C 1
ATOM 765 O O . LEU A 1 96 ? 1.274 4.958 -8.976 1.00 98.50 96 LEU A O 1
ATOM 769 N N . ALA A 1 97 ? 0.192 6.493 -7.754 1.00 98.62 97 ALA A N 1
ATOM 770 C CA . ALA A 1 97 ? -0.341 7.212 -8.911 1.00 98.62 97 ALA A CA 1
ATOM 771 C C . ALA A 1 97 ? 0.779 7.830 -9.766 1.00 98.62 97 ALA A C 1
ATOM 773 O O . ALA A 1 97 ? 0.800 7.658 -10.985 1.00 98.62 97 ALA A O 1
ATOM 774 N N . VAL A 1 98 ? 1.746 8.498 -9.129 1.00 98.56 98 VAL A N 1
ATOM 775 C CA . VAL A 1 98 ? 2.909 9.093 -9.809 1.00 98.56 98 VAL A CA 1
ATOM 776 C C . VAL A 1 98 ? 3.773 8.016 -10.468 1.00 98.56 98 VAL A C 1
ATOM 778 O O . VAL A 1 98 ? 4.171 8.178 -11.623 1.00 98.56 98 VAL A O 1
ATOM 781 N N . ALA A 1 99 ? 4.018 6.899 -9.777 1.00 98.19 99 ALA A N 1
ATOM 782 C CA . ALA A 1 99 ? 4.724 5.752 -10.334 1.00 98.19 99 ALA A CA 1
ATOM 783 C C . ALA A 1 99 ? 4.007 5.249 -11.592 1.00 98.19 99 ALA A C 1
ATOM 785 O O . ALA A 1 99 ? 4.630 5.112 -12.643 1.00 98.19 99 ALA A O 1
ATOM 786 N N . THR A 1 100 ? 2.688 5.059 -11.513 1.00 98.12 100 THR A N 1
ATOM 787 C CA . THR A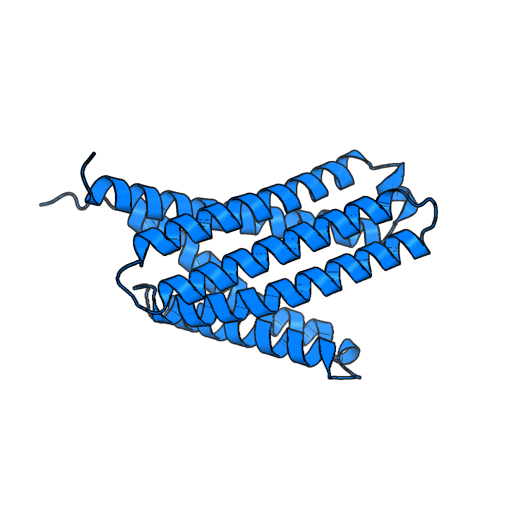 1 100 ? 1.864 4.580 -12.632 1.00 98.12 100 THR A CA 1
ATOM 788 C C . THR A 1 100 ? 1.948 5.514 -13.839 1.00 98.12 100 THR A C 1
ATOM 790 O O . THR A 1 100 ? 2.139 5.045 -14.955 1.00 98.12 100 THR A O 1
ATOM 793 N N . VAL A 1 101 ? 1.895 6.835 -13.643 1.00 97.38 101 VAL A N 1
ATOM 794 C CA . VAL A 1 101 ? 2.092 7.802 -14.740 1.00 97.38 101 VAL A CA 1
ATOM 795 C C . VAL A 1 101 ? 3.497 7.687 -15.342 1.00 97.38 101 VAL A C 1
ATOM 797 O O . VAL A 1 101 ? 3.648 7.707 -16.563 1.00 97.38 101 VAL A O 1
ATOM 800 N N . SER A 1 102 ? 4.529 7.528 -14.506 1.00 95.88 102 SER A N 1
ATOM 801 C CA . SER A 1 102 ? 5.904 7.325 -14.977 1.00 95.88 102 SER A CA 1
ATOM 802 C C . SER A 1 102 ? 6.036 6.069 -15.843 1.00 95.88 102 SER A C 1
ATOM 804 O O . SER A 1 102 ? 6.680 6.130 -16.892 1.00 95.88 102 SER A O 1
ATOM 806 N N . LEU A 1 103 ? 5.372 4.977 -15.447 1.00 96.81 103 LEU A N 1
ATOM 807 C CA . LEU A 1 103 ? 5.284 3.749 -16.231 1.00 96.81 103 LEU A CA 1
ATOM 808 C C . LEU A 1 103 ? 4.589 3.996 -17.571 1.00 96.81 103 LEU A C 1
ATOM 810 O O . LEU A 1 103 ? 5.147 3.666 -18.608 1.00 96.81 103 LEU A O 1
ATOM 814 N N . VAL A 1 104 ? 3.406 4.618 -17.585 1.00 96.69 104 VAL A N 1
ATOM 815 C CA . VAL A 1 104 ? 2.679 4.890 -18.841 1.00 96.69 104 VAL A CA 1
ATOM 816 C C . VAL A 1 104 ? 3.547 5.663 -19.833 1.00 96.69 104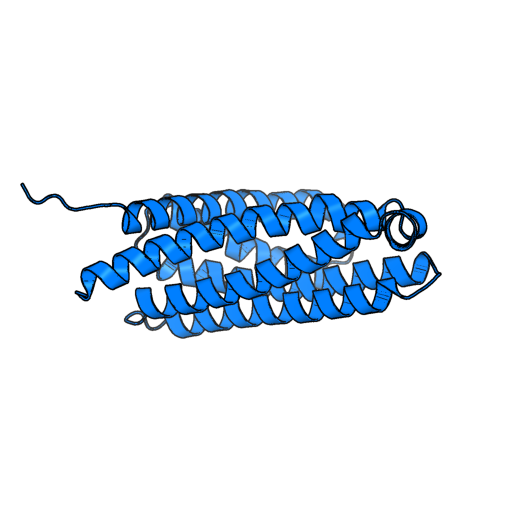 VAL A C 1
ATOM 818 O O . VAL A 1 104 ? 3.616 5.300 -21.007 1.00 96.69 104 VAL A O 1
ATOM 821 N N . ASN A 1 105 ? 4.278 6.672 -19.358 1.00 95.50 105 ASN A N 1
ATOM 822 C CA . ASN A 1 105 ? 5.165 7.457 -20.210 1.00 95.50 105 ASN A CA 1
ATOM 823 C C . ASN A 1 105 ? 6.273 6.602 -20.848 1.00 95.50 105 ASN A C 1
ATOM 825 O O . ASN A 1 105 ? 6.606 6.813 -22.015 1.00 95.50 105 ASN A O 1
ATOM 829 N N . SER A 1 106 ? 6.823 5.618 -20.127 1.00 94.88 106 SER A N 1
ATOM 830 C CA . SER A 1 106 ? 7.894 4.776 -20.666 1.00 94.88 106 SER A CA 1
ATOM 831 C C . SER A 1 106 ? 7.431 3.766 -21.711 1.00 94.88 106 SER A C 1
ATOM 833 O O . SER A 1 106 ? 8.230 3.343 -22.539 1.00 94.88 106 SER A O 1
ATOM 835 N N . LEU A 1 107 ? 6.151 3.392 -21.703 1.00 93.94 107 LEU A N 1
ATOM 836 C CA . LEU A 1 107 ? 5.594 2.409 -22.639 1.00 93.94 107 LEU A CA 1
ATOM 837 C C . LEU A 1 107 ? 5.431 2.968 -24.064 1.00 93.94 107 LEU A C 1
ATOM 839 O O . LEU A 1 107 ? 5.175 2.213 -24.994 1.00 93.94 107 LEU A O 1
ATOM 843 N N . SER A 1 108 ? 5.607 4.279 -24.256 1.00 92.19 108 SER A N 1
ATOM 844 C CA . SER A 1 108 ? 5.602 4.914 -25.582 1.00 92.19 108 SER A CA 1
ATOM 845 C C . SER A 1 108 ? 6.919 4.742 -26.357 1.00 92.19 108 SER A C 1
ATOM 847 O O . SER A 1 108 ? 6.974 4.978 -27.569 1.00 92.19 108 SER A O 1
ATOM 849 N N . PHE A 1 109 ? 7.996 4.329 -25.681 1.00 93.19 109 PHE A N 1
ATOM 850 C CA . PHE A 1 109 ? 9.308 4.183 -26.299 1.00 93.19 109 PHE A CA 1
ATOM 851 C C . PHE A 1 109 ? 9.438 2.864 -27.057 1.00 93.19 109 PHE A C 1
ATOM 853 O O . PHE A 1 109 ? 9.117 1.800 -26.546 1.00 93.19 109 PHE A O 1
ATOM 860 N N . HIS A 1 110 ? 10.027 2.920 -28.251 1.00 93.12 110 HIS A N 1
ATOM 861 C CA . HIS A 1 110 ? 10.360 1.741 -29.059 1.00 93.12 110 HIS A CA 1
ATOM 862 C C . HIS A 1 110 ? 11.792 1.264 -28.770 1.00 93.12 110 HIS A C 1
ATOM 864 O O . HIS A 1 110 ? 12.574 0.982 -29.673 1.00 93.12 110 HIS A O 1
ATOM 870 N N . SER A 1 111 ? 12.169 1.264 -27.493 1.00 95.75 111 SER A N 1
ATOM 871 C CA . SER A 1 111 ? 13.494 0.869 -27.026 1.00 95.75 111 SER A CA 1
ATOM 872 C C . SER A 1 111 ? 13.343 0.081 -25.740 1.00 95.75 111 SER A C 1
ATOM 874 O O . SER A 1 111 ? 12.792 0.583 -24.761 1.00 95.75 111 SER A O 1
ATOM 876 N N . GLU A 1 112 ? 13.863 -1.142 -25.751 1.00 95.69 112 GLU A N 1
ATOM 877 C CA . GLU A 1 112 ? 13.841 -2.043 -24.603 1.00 95.69 112 GLU A CA 1
ATOM 878 C C . GLU A 1 112 ? 14.450 -1.382 -23.360 1.00 95.69 112 GLU A C 1
ATOM 880 O O . GLU A 1 112 ? 13.819 -1.347 -22.305 1.00 95.69 112 GLU A O 1
ATOM 885 N N . GLY A 1 113 ? 15.623 -0.757 -23.512 1.00 96.50 113 GLY A N 1
ATOM 886 C CA . GLY A 1 113 ? 16.307 -0.072 -22.415 1.00 96.50 113 GLY A CA 1
ATOM 887 C C . GLY A 1 113 ? 15.477 1.063 -21.809 1.00 96.50 113 GLY A C 1
ATOM 888 O O . GLY A 1 113 ? 15.386 1.172 -20.591 1.00 96.50 113 GLY A O 1
ATOM 889 N N . LEU A 1 114 ? 14.793 1.864 -22.634 1.00 96.25 114 LEU A N 1
ATOM 890 C CA . LEU A 1 114 ? 13.966 2.971 -22.134 1.00 96.25 114 LEU A CA 1
ATOM 891 C C . LEU A 1 114 ? 12.695 2.491 -21.415 1.00 96.25 114 LEU A C 1
ATOM 893 O O . LEU A 1 114 ? 12.262 3.135 -20.453 1.00 96.25 114 LEU A O 1
ATOM 897 N N . ILE A 1 115 ? 12.109 1.371 -21.857 1.00 97.19 115 ILE A N 1
ATOM 898 C CA . ILE A 1 115 ? 10.975 0.732 -21.174 1.00 97.19 115 ILE A CA 1
ATOM 899 C C . ILE A 1 115 ? 11.430 0.191 -19.813 1.00 97.19 115 ILE A C 1
ATOM 901 O O . ILE A 1 115 ? 10.791 0.476 -18.799 1.00 97.19 115 ILE A O 1
ATOM 905 N N . LEU A 1 116 ? 12.554 -0.533 -19.772 1.00 97.38 116 LEU A N 1
ATOM 906 C CA . LEU A 1 116 ? 13.110 -1.090 -18.535 1.00 97.38 116 LEU A CA 1
ATOM 907 C C . LEU A 1 116 ? 13.508 0.005 -17.537 1.00 97.38 116 LEU A C 1
ATOM 909 O O . LEU A 1 116 ? 13.187 -0.098 -16.353 1.00 97.38 116 LEU A O 1
ATOM 913 N N . ASP A 1 117 ? 14.102 1.103 -18.004 1.00 96.62 117 ASP A N 1
ATOM 914 C CA . ASP A 1 117 ? 14.360 2.283 -17.172 1.00 96.62 117 ASP A CA 1
ATOM 915 C C . ASP A 1 117 ? 13.068 2.870 -16.590 1.00 96.62 117 ASP A C 1
ATOM 917 O O . ASP A 1 117 ? 13.038 3.356 -15.459 1.00 96.62 117 ASP A O 1
ATOM 921 N N . GLY A 1 118 ? 11.979 2.832 -17.358 1.00 96.44 118 GLY A N 1
ATOM 922 C CA . GLY A 1 118 ? 10.645 3.201 -16.901 1.00 96.44 118 GLY A CA 1
ATOM 923 C C . GLY A 1 118 ? 10.122 2.324 -15.773 1.00 96.44 118 GLY A C 1
ATOM 924 O O . GLY A 1 118 ? 9.655 2.847 -14.763 1.00 96.44 118 GLY A O 1
ATOM 925 N N . ILE A 1 119 ? 10.269 1.006 -15.905 1.00 96.88 119 ILE A N 1
ATOM 926 C CA . ILE A 1 119 ? 9.922 0.040 -14.855 1.00 96.88 119 ILE A CA 1
ATOM 927 C C . ILE A 1 119 ? 10.763 0.285 -13.594 1.00 96.88 119 ILE A C 1
ATOM 929 O O . ILE A 1 119 ? 10.230 0.300 -12.485 1.00 96.88 119 ILE A O 1
ATOM 933 N N . ASN A 1 120 ? 12.061 0.547 -13.746 1.00 95.50 120 ASN A N 1
ATOM 934 C CA . ASN A 1 120 ? 12.943 0.854 -12.619 1.00 95.50 120 ASN A CA 1
ATOM 935 C C . ASN A 1 120 ? 12.528 2.149 -11.901 1.00 95.50 1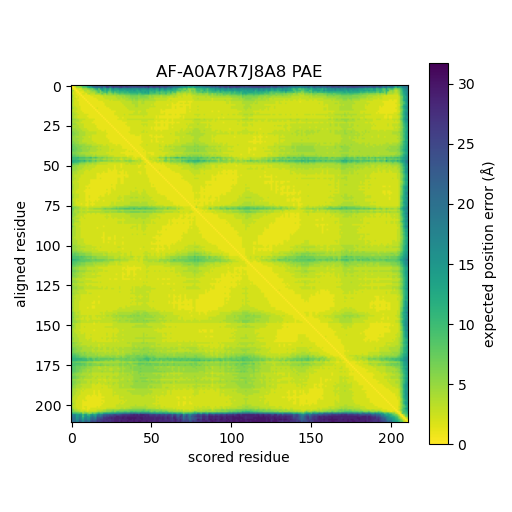20 ASN A C 1
ATOM 937 O O . ASN A 1 120 ? 12.507 2.197 -10.666 1.00 95.50 120 ASN A O 1
ATOM 941 N N . ARG A 1 121 ? 12.131 3.183 -12.657 1.00 96.94 121 ARG A N 1
ATOM 942 C CA . ARG A 1 121 ? 11.561 4.421 -12.101 1.00 96.94 121 ARG A CA 1
ATOM 943 C C . ARG A 1 121 ? 10.235 4.165 -11.385 1.00 96.94 121 ARG A C 1
ATOM 945 O O . ARG A 1 121 ? 10.072 4.639 -10.263 1.00 96.94 121 ARG A O 1
ATOM 952 N N . PHE A 1 122 ? 9.330 3.392 -11.988 1.00 97.75 122 PHE A N 1
ATOM 953 C CA . PHE A 1 122 ? 8.078 2.963 -11.358 1.00 97.75 122 PHE A CA 1
ATOM 954 C C . PHE A 1 122 ? 8.348 2.286 -10.008 1.00 97.75 122 PHE A C 1
ATOM 956 O O . PHE A 1 122 ? 7.820 2.735 -8.992 1.00 97.75 122 PHE A O 1
ATOM 963 N N . ASN A 1 123 ? 9.229 1.280 -9.976 1.00 95.00 123 ASN A N 1
ATOM 964 C CA . ASN A 1 123 ? 9.564 0.535 -8.760 1.00 95.00 123 ASN A CA 1
ATOM 965 C C . ASN A 1 123 ? 10.179 1.440 -7.685 1.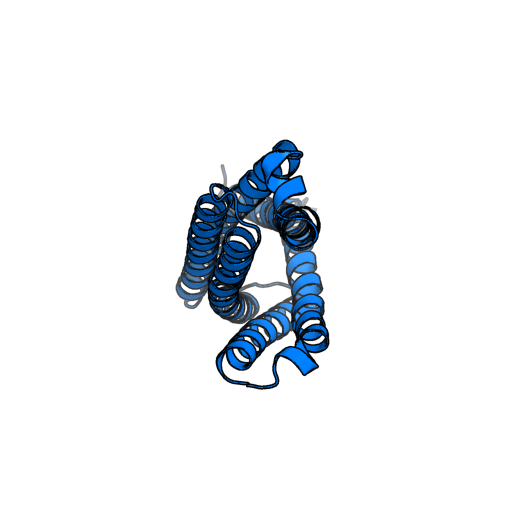00 95.00 123 ASN A C 1
ATOM 967 O O . ASN A 1 123 ? 9.778 1.374 -6.526 1.00 95.00 123 ASN A O 1
ATOM 971 N N . SER A 1 124 ? 11.088 2.339 -8.071 1.00 94.38 124 SER A N 1
ATOM 972 C CA . SER A 1 124 ? 11.722 3.285 -7.142 1.00 94.38 124 SER A CA 1
ATOM 973 C C . SER A 1 124 ? 10.708 4.237 -6.499 1.00 94.38 124 SER A C 1
ATOM 975 O O . SER A 1 124 ? 10.720 4.439 -5.284 1.00 94.38 124 SER A O 1
ATOM 977 N N . ILE A 1 125 ? 9.802 4.813 -7.299 1.00 97.06 125 ILE A N 1
ATOM 978 C CA . ILE A 1 125 ? 8.759 5.722 -6.800 1.00 97.06 125 ILE A CA 1
ATOM 979 C C . ILE A 1 125 ? 7.762 4.949 -5.928 1.00 97.06 125 ILE A C 1
ATOM 981 O O . ILE A 1 125 ? 7.390 5.416 -4.851 1.00 97.06 125 ILE A O 1
ATOM 985 N N . TRP A 1 126 ? 7.342 3.760 -6.362 1.00 96.56 126 TRP A N 1
ATOM 986 C CA . TRP A 1 126 ? 6.392 2.947 -5.611 1.00 96.56 126 TRP A CA 1
ATOM 987 C C . TRP A 1 126 ? 6.961 2.499 -4.260 1.00 96.56 126 TRP A C 1
ATOM 989 O O . TRP A 1 126 ? 6.268 2.606 -3.249 1.00 96.56 126 TRP A O 1
ATOM 999 N N . MET A 1 127 ? 8.237 2.109 -4.212 1.00 94.25 127 MET A N 1
ATOM 1000 C CA . MET A 1 127 ? 8.944 1.765 -2.977 1.00 94.25 127 MET A CA 1
ATOM 1001 C C . MET A 1 127 ? 8.959 2.920 -1.966 1.00 94.25 127 MET A C 1
ATOM 1003 O O . MET A 1 127 ? 8.670 2.707 -0.790 1.00 94.25 127 MET A O 1
ATOM 1007 N N . LEU A 1 128 ? 9.200 4.161 -2.405 1.00 95.56 128 LEU A N 1
ATOM 1008 C CA . LEU A 1 128 ? 9.060 5.329 -1.522 1.00 95.56 128 LEU A CA 1
ATOM 1009 C C . LEU A 1 128 ? 7.635 5.444 -0.967 1.00 95.56 128 LEU A C 1
ATOM 1011 O O . LEU A 1 128 ? 7.448 5.698 0.223 1.00 95.56 128 LEU A O 1
ATOM 1015 N N . GLY A 1 129 ? 6.627 5.192 -1.804 1.00 97.38 129 GLY A N 1
ATOM 1016 C CA . GLY A 1 129 ? 5.240 5.073 -1.365 1.00 97.38 129 GLY A CA 1
ATOM 1017 C C . GLY A 1 129 ? 5.045 3.989 -0.300 1.00 97.38 129 GLY A C 1
ATOM 1018 O O . GLY A 1 129 ? 4.295 4.200 0.655 1.00 97.38 129 GLY A O 1
ATOM 1019 N N . LEU A 1 130 ? 5.696 2.833 -0.436 1.00 95.81 130 LEU A N 1
ATOM 1020 C CA . LEU A 1 130 ? 5.606 1.718 0.513 1.00 95.81 130 LEU A CA 1
ATOM 1021 C C . LEU A 1 130 ? 6.231 2.046 1.880 1.00 95.81 130 LEU A C 1
ATOM 1023 O O . LEU A 1 130 ? 5.699 1.604 2.896 1.00 95.81 130 LEU A O 1
ATOM 1027 N N . ALA A 1 131 ? 7.261 2.893 1.962 1.00 97.00 131 ALA A N 1
ATOM 1028 C CA . ALA A 1 131 ? 7.756 3.378 3.258 1.00 97.00 131 ALA A CA 1
ATOM 1029 C C . ALA A 1 131 ? 6.682 4.152 4.040 1.00 97.00 131 ALA A C 1
ATOM 1031 O O . ALA A 1 131 ? 6.475 3.912 5.233 1.00 97.00 131 ALA A O 1
ATOM 1032 N N . PHE A 1 132 ? 5.957 5.054 3.369 1.00 98.31 132 PHE A N 1
ATOM 1033 C CA . PHE A 1 132 ? 4.842 5.779 3.986 1.00 98.31 132 PHE A CA 1
ATOM 1034 C C . PHE A 1 132 ? 3.700 4.836 4.365 1.00 98.31 132 PHE A C 1
ATOM 1036 O O . PHE A 1 132 ? 3.106 4.978 5.436 1.00 98.31 132 PHE A O 1
ATOM 1043 N N . PHE A 1 133 ? 3.436 3.830 3.532 1.00 98.12 133 PHE A N 1
ATOM 1044 C CA . PHE A 1 133 ? 2.497 2.767 3.866 1.00 98.12 133 PHE A CA 1
ATOM 1045 C C . PHE A 1 133 ? 2.911 1.997 5.125 1.00 98.12 133 PHE A C 1
ATOM 1047 O O . PHE A 1 133 ? 2.077 1.739 5.992 1.00 98.12 133 PHE A O 1
ATOM 1054 N N . GLY A 1 134 ? 4.203 1.718 5.291 1.00 98.12 134 GLY A N 1
ATOM 1055 C CA . GLY A 1 134 ? 4.732 1.076 6.488 1.00 98.12 134 GLY A CA 1
ATOM 1056 C C . GLY A 1 134 ? 4.446 1.876 7.761 1.00 98.12 134 GLY A C 1
ATOM 1057 O O . GLY A 1 134 ? 3.937 1.334 8.745 1.00 98.12 134 GLY A O 1
ATOM 1058 N N . ILE A 1 135 ? 4.656 3.196 7.718 1.00 98.56 135 ILE A N 1
ATOM 1059 C CA . ILE A 1 135 ? 4.297 4.097 8.826 1.00 98.56 135 ILE A CA 1
ATOM 1060 C C . ILE A 1 135 ? 2.781 4.074 9.079 1.00 98.56 135 ILE A C 1
ATOM 1062 O O . ILE A 1 135 ? 2.346 4.005 10.232 1.00 98.56 135 ILE A O 1
ATOM 1066 N N . HIS A 1 136 ? 1.963 4.079 8.020 1.00 98.44 136 HIS A N 1
ATOM 1067 C CA . HIS A 1 136 ? 0.514 3.918 8.142 1.00 98.44 136 HIS A CA 1
ATOM 1068 C C . HIS A 1 136 ? 0.139 2.628 8.890 1.00 98.44 136 HIS A C 1
ATOM 1070 O O . HIS A 1 136 ? -0.677 2.710 9.809 1.00 98.44 136 HIS A O 1
ATOM 1076 N N . LEU A 1 137 ? 0.742 1.480 8.557 1.00 98.56 137 LEU A N 1
ATOM 1077 C CA . LEU A 1 137 ? 0.472 0.192 9.210 1.00 98.56 137 LEU A CA 1
ATOM 1078 C C . LEU A 1 137 ? 0.881 0.182 10.688 1.00 98.56 137 LEU A C 1
ATOM 1080 O O . LEU A 1 137 ? 0.113 -0.293 11.531 1.00 98.56 137 LEU A O 1
ATOM 1084 N N . ILE A 1 138 ? 2.040 0.765 11.020 1.00 98.75 138 ILE A N 1
ATOM 1085 C CA . ILE A 1 138 ? 2.485 0.939 12.410 1.00 98.75 138 ILE A CA 1
ATOM 1086 C C . ILE A 1 138 ? 1.429 1.723 13.194 1.00 98.75 138 ILE A C 1
ATOM 1088 O O . ILE A 1 138 ? 0.952 1.252 14.227 1.00 98.75 138 ILE A O 1
ATOM 1092 N N . LEU A 1 139 ? 1.000 2.881 12.687 1.00 98.69 139 LEU A N 1
ATOM 1093 C CA . LEU A 1 139 ? -0.022 3.693 13.349 1.00 98.69 139 LEU A CA 1
ATOM 1094 C C . LEU A 1 139 ? -1.371 2.963 13.418 1.00 98.69 139 LEU A C 1
ATOM 1096 O O . LEU A 1 139 ? -2.022 2.956 14.462 1.00 98.69 139 LEU A O 1
ATOM 1100 N N . LEU A 1 140 ? -1.782 2.306 12.332 1.00 98.50 140 LEU A N 1
ATOM 1101 C CA . LEU A 1 140 ? -3.047 1.582 12.261 1.00 98.50 140 LEU A CA 1
ATOM 1102 C C . LEU A 1 140 ? -3.104 0.453 13.295 1.00 98.50 140 LEU A C 1
ATOM 1104 O O . LEU A 1 140 ? -4.144 0.279 13.928 1.00 98.50 140 LEU A O 1
ATOM 1108 N N . SER A 1 141 ? -1.992 -0.250 13.535 1.00 98.56 141 SER A N 1
ATOM 1109 C CA . SER A 1 1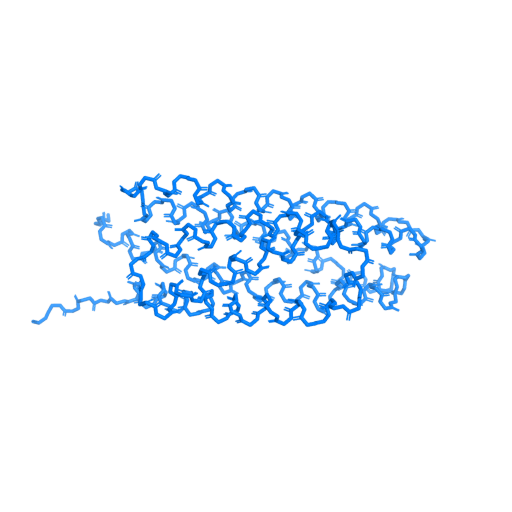41 ? -1.900 -1.294 14.564 1.00 98.56 141 SER A CA 1
ATOM 1110 C C . SER A 1 141 ? -2.172 -0.781 15.984 1.00 98.56 141 SER A C 1
ATOM 1112 O O . SER A 1 141 ? -2.677 -1.529 16.821 1.00 98.56 141 SER A O 1
ATOM 1114 N N . MET A 1 142 ? -1.885 0.499 16.250 1.00 98.06 142 MET A N 1
ATOM 1115 C CA . MET A 1 142 ? -2.141 1.159 17.535 1.00 98.06 142 MET A CA 1
ATOM 1116 C C . MET A 1 142 ? -3.581 1.678 17.640 1.00 98.06 142 MET A C 1
ATOM 1118 O O . MET A 1 142 ? -4.126 1.784 18.737 1.00 98.06 142 MET A O 1
ATOM 1122 N N . ILE A 1 143 ? -4.196 2.011 16.502 1.00 97.75 143 ILE A N 1
ATOM 1123 C CA . ILE A 1 143 ? -5.526 2.627 16.420 1.00 97.75 143 ILE A CA 1
ATOM 1124 C C . ILE A 1 143 ? -6.642 1.574 16.403 1.00 97.75 143 ILE A C 1
ATOM 1126 O O . ILE A 1 143 ? -7.678 1.754 17.047 1.00 97.75 143 ILE A O 1
ATOM 1130 N N . VAL A 1 144 ? -6.465 0.496 15.633 1.00 97.06 144 VAL A N 1
ATOM 1131 C CA . VAL A 1 144 ? -7.537 -0.461 15.346 1.00 97.06 144 VAL A CA 1
ATOM 1132 C C . VAL A 1 144 ? -7.823 -1.359 16.559 1.00 97.06 144 VAL A C 1
ATOM 1134 O O . VAL A 1 144 ? -6.897 -1.939 17.123 1.00 97.06 144 VAL A O 1
ATOM 1137 N N . PRO A 1 145 ? -9.092 -1.577 16.953 1.00 95.88 145 PRO A N 1
ATOM 1138 C CA . PRO A 1 145 ? -9.442 -2.466 18.063 1.00 95.88 145 PRO A CA 1
ATOM 1139 C C . PRO A 1 145 ? -9.519 -3.944 17.622 1.00 95.88 145 PRO A C 1
ATOM 1141 O O . PRO A 1 145 ? -10.412 -4.684 18.036 1.00 95.88 145 PRO A O 1
ATOM 1144 N N . ALA A 1 146 ? -8.613 -4.369 16.739 1.00 95.81 146 ALA A N 1
ATOM 1145 C CA . ALA A 1 146 ? -8.526 -5.745 16.255 1.00 95.81 146 ALA A CA 1
ATOM 1146 C C . ALA A 1 146 ? -7.800 -6.654 17.273 1.00 95.81 146 ALA A C 1
ATOM 1148 O O . ALA A 1 146 ? -7.076 -6.159 18.145 1.00 95.81 146 ALA A O 1
ATOM 1149 N N . PRO A 1 147 ? -7.943 -7.992 17.172 1.00 97.88 147 PRO A N 1
ATOM 1150 C CA . PRO A 1 147 ? -7.152 -8.937 17.958 1.00 97.88 147 PRO A CA 1
ATOM 1151 C C . PRO A 1 147 ? -5.651 -8.627 17.927 1.00 97.88 147 PRO A C 1
ATOM 1153 O O . PRO A 1 147 ? -5.116 -8.188 16.909 1.00 97.88 147 PRO A O 1
ATOM 1156 N N . THR A 1 148 ? -4.958 -8.878 19.041 1.00 97.38 148 THR A N 1
ATOM 1157 C CA . THR A 1 148 ? -3.521 -8.583 19.181 1.00 97.38 148 THR A CA 1
ATOM 1158 C C . THR A 1 148 ? -2.678 -9.248 18.100 1.00 97.38 148 THR A C 1
ATOM 1160 O O . THR A 1 148 ? -1.765 -8.607 17.604 1.00 97.38 148 THR A O 1
ATOM 1163 N N . SER A 1 149 ? -3.023 -10.462 17.662 1.00 97.50 149 SER A N 1
ATOM 1164 C CA . SER A 1 149 ? -2.329 -11.132 16.555 1.00 97.50 149 SER A CA 1
ATOM 1165 C C . SER A 1 149 ? -2.320 -10.293 15.272 1.00 97.50 149 SER A C 1
ATOM 1167 O O . SER A 1 149 ? -1.256 -10.062 14.708 1.00 97.50 149 SER A O 1
ATOM 1169 N N . ILE A 1 150 ? -3.478 -9.768 14.852 1.00 98.31 150 ILE A N 1
ATOM 1170 C CA . ILE A 1 150 ? -3.597 -8.904 13.666 1.00 98.31 150 ILE A CA 1
ATOM 1171 C C . ILE A 1 150 ? -2.758 -7.642 13.857 1.00 98.31 150 ILE A C 1
ATOM 1173 O O . ILE A 1 150 ? -1.964 -7.292 12.991 1.00 98.31 150 ILE A O 1
ATOM 1177 N N . ARG A 1 151 ? -2.891 -6.983 15.014 1.00 98.50 151 ARG A N 1
ATOM 1178 C CA . ARG A 1 151 ? -2.146 -5.751 15.317 1.00 98.50 151 ARG A CA 1
ATOM 1179 C C . ARG A 1 151 ? -0.634 -5.974 15.289 1.00 98.50 151 ARG A C 1
ATOM 1181 O O . ARG A 1 151 ? 0.076 -5.164 14.707 1.00 98.50 151 ARG A O 1
ATOM 1188 N N . SER A 1 152 ? -0.144 -7.080 15.844 1.00 98.31 152 SER A N 1
ATOM 1189 C CA . SER A 1 152 ? 1.277 -7.434 15.811 1.00 98.31 152 SER A CA 1
ATOM 1190 C C . SER A 1 152 ? 1.786 -7.644 14.386 1.00 98.31 152 SER A C 1
ATOM 1192 O O . SER A 1 152 ? 2.843 -7.121 14.052 1.00 98.31 152 SER A O 1
ATOM 1194 N N . PHE A 1 153 ? 1.034 -8.338 13.526 1.00 98.44 153 PHE A N 1
ATOM 1195 C CA . PHE A 1 153 ? 1.424 -8.502 12.122 1.00 98.44 153 PHE A CA 1
ATOM 1196 C C . PHE A 1 153 ? 1.419 -7.180 11.348 1.00 98.44 153 PHE A C 1
ATOM 1198 O O . PHE A 1 153 ? 2.356 -6.928 10.599 1.00 98.44 153 PHE A O 1
ATOM 1205 N N . LEU A 1 154 ? 0.432 -6.305 11.577 1.00 98.56 154 LEU A N 1
ATOM 1206 C CA . LEU A 1 154 ? 0.419 -4.960 10.987 1.00 98.56 154 LEU A CA 1
ATOM 1207 C C . LEU A 1 154 ? 1.636 -4.139 11.430 1.00 98.56 154 LEU A C 1
ATOM 1209 O O . LEU A 1 154 ? 2.285 -3.505 10.604 1.00 98.56 154 LEU A O 1
ATOM 1213 N N . PHE A 1 155 ? 1.973 -4.178 12.722 1.00 98.62 155 PHE A N 1
ATOM 1214 C CA . PHE A 1 155 ? 3.145 -3.483 13.250 1.00 98.62 155 PHE A CA 1
ATOM 1215 C C . PHE A 1 155 ? 4.445 -4.008 12.626 1.00 98.62 155 PHE A C 1
ATOM 1217 O O . PHE A 1 155 ? 5.262 -3.220 12.156 1.00 98.62 155 PHE A O 1
ATOM 1224 N N . LEU A 1 156 ? 4.620 -5.334 12.588 1.00 98.38 156 LEU A N 1
ATOM 1225 C CA . LEU A 1 156 ? 5.807 -5.971 12.014 1.00 98.38 156 LEU A CA 1
ATOM 1226 C C . LEU A 1 156 ? 5.923 -5.717 10.509 1.00 98.38 156 LEU A C 1
ATOM 1228 O O . LEU A 1 156 ? 7.008 -5.384 10.047 1.00 98.38 156 LEU A O 1
ATOM 1232 N N . GLY A 1 157 ? 4.824 -5.820 9.759 1.00 98.00 157 GLY A N 1
ATOM 1233 C CA . GLY A 1 157 ? 4.801 -5.513 8.327 1.00 98.00 157 GLY A CA 1
ATOM 1234 C C . GLY A 1 157 ? 5.118 -4.045 8.055 1.00 98.00 157 GLY A C 1
ATOM 1235 O O . GLY A 1 157 ? 5.919 -3.726 7.180 1.00 98.00 157 GLY A O 1
ATOM 1236 N N . GLY A 1 158 ? 4.577 -3.144 8.878 1.00 98.19 158 GLY A N 1
ATOM 1237 C CA . GLY A 1 158 ? 4.878 -1.723 8.779 1.00 98.19 158 GLY A CA 1
ATOM 1238 C C . GLY A 1 158 ? 6.345 -1.389 9.051 1.00 98.19 158 GLY A C 1
ATOM 1239 O O . GLY A 1 158 ? 6.953 -0.613 8.312 1.00 98.19 158 GLY A O 1
ATOM 1240 N N . LEU A 1 159 ? 6.939 -2.023 10.066 1.00 98.00 159 LEU A N 1
ATOM 1241 C CA . LEU A 1 159 ? 8.367 -1.906 10.349 1.00 98.00 159 LEU A CA 1
ATOM 1242 C C . LEU A 1 159 ? 9.214 -2.491 9.212 1.00 98.00 159 LEU A C 1
ATOM 1244 O O . LEU A 1 159 ? 10.207 -1.882 8.819 1.00 98.00 159 LEU A O 1
ATOM 1248 N N . ALA A 1 160 ? 8.804 -3.636 8.663 1.00 97.56 160 ALA A N 1
ATOM 1249 C CA . ALA A 1 160 ? 9.507 -4.286 7.570 1.00 97.56 160 ALA A CA 1
ATOM 1250 C C . ALA A 1 160 ? 9.563 -3.396 6.321 1.00 97.56 160 ALA A C 1
ATOM 1252 O O . ALA A 1 160 ? 10.652 -3.194 5.796 1.00 97.56 160 ALA A O 1
ATOM 1253 N N . TYR A 1 161 ? 8.444 -2.789 5.904 1.00 97.06 161 TYR A N 1
ATOM 1254 C CA . TYR A 1 161 ? 8.428 -1.844 4.777 1.00 97.06 161 TYR A CA 1
ATOM 1255 C C . TYR A 1 161 ? 9.377 -0.662 4.969 1.00 97.06 161 TYR A C 1
ATOM 1257 O O . TYR A 1 161 ? 10.080 -0.254 4.043 1.00 97.06 161 TYR A O 1
ATOM 1265 N N . PHE A 1 162 ? 9.381 -0.096 6.176 1.00 94.56 162 PHE A N 1
ATOM 1266 C CA . PHE A 1 162 ? 10.215 1.056 6.481 1.00 94.56 162 PHE A CA 1
ATOM 1267 C C . PHE A 1 162 ? 11.707 0.696 6.446 1.00 94.56 162 PHE A C 1
ATOM 1269 O O . PHE A 1 162 ? 12.497 1.409 5.828 1.00 94.56 162 PHE A O 1
ATOM 1276 N N . ILE A 1 163 ? 12.083 -0.433 7.058 1.00 95.00 163 ILE A N 1
ATOM 1277 C CA . ILE 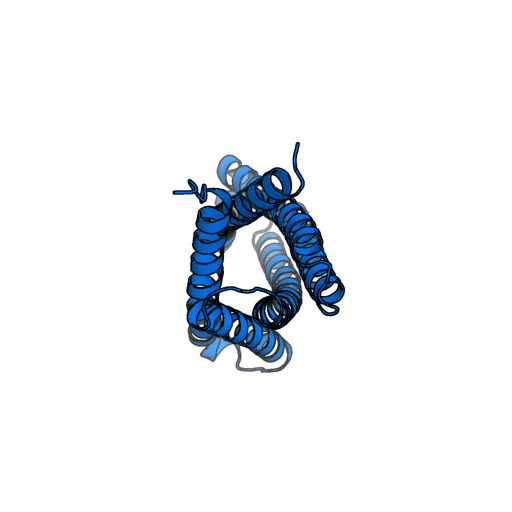A 1 163 ? 13.465 -0.930 7.058 1.00 95.00 163 ILE A CA 1
ATOM 1278 C C . ILE A 1 163 ? 13.915 -1.294 5.641 1.00 95.00 163 ILE A C 1
ATOM 1280 O O . ILE A 1 163 ? 14.987 -0.860 5.230 1.00 95.00 163 ILE A O 1
ATOM 1284 N N . ASP A 1 164 ? 13.108 -2.048 4.893 1.00 95.12 164 ASP A N 1
ATOM 1285 C CA . ASP A 1 164 ? 13.428 -2.461 3.522 1.00 95.12 164 ASP A CA 1
ATOM 1286 C C . ASP A 1 164 ? 13.692 -1.253 2.618 1.00 95.12 164 ASP A C 1
ATOM 1288 O O . ASP A 1 164 ? 14.721 -1.198 1.947 1.00 95.12 164 ASP A O 1
ATOM 1292 N N . THR A 1 165 ? 12.849 -0.219 2.702 1.00 93.31 165 THR A N 1
ATOM 1293 C CA . THR A 1 165 ? 13.048 1.002 1.909 1.00 93.31 165 THR A CA 1
ATOM 1294 C C . THR A 1 165 ? 14.343 1.730 2.285 1.00 93.31 165 THR A C 1
ATOM 1296 O O . THR A 1 165 ? 15.069 2.193 1.407 1.00 93.31 165 THR A O 1
ATOM 1299 N N . ILE A 1 166 ? 14.678 1.825 3.579 1.00 92.19 166 ILE A N 1
ATOM 1300 C CA . ILE A 1 166 ? 15.946 2.434 4.017 1.00 92.19 166 ILE A CA 1
ATOM 1301 C C . ILE A 1 166 ? 17.137 1.636 3.487 1.00 92.19 166 ILE A C 1
ATOM 1303 O O . ILE A 1 166 ? 18.093 2.231 2.981 1.00 92.19 166 ILE A O 1
ATOM 1307 N N . LEU A 1 167 ? 17.089 0.306 3.590 1.00 94.06 167 LEU A N 1
ATOM 1308 C CA . LEU A 1 167 ? 18.156 -0.559 3.099 1.00 94.06 167 LEU A CA 1
ATOM 1309 C C . LEU A 1 167 ? 18.317 -0.411 1.587 1.00 94.06 167 LEU A C 1
ATOM 1311 O O . LEU A 1 167 ? 19.436 -0.229 1.125 1.00 94.06 167 LEU A O 1
ATOM 1315 N N . HIS A 1 168 ? 17.227 -0.374 0.825 1.00 91.50 168 HIS A N 1
ATOM 1316 C CA . HIS A 1 168 ? 17.302 -0.178 -0.620 1.00 91.50 168 HIS A CA 1
ATOM 1317 C C . HIS A 1 168 ? 17.943 1.169 -1.005 1.00 91.50 168 HIS A C 1
ATOM 1319 O O . HIS A 1 168 ? 18.605 1.271 -2.037 1.00 91.50 168 HIS A O 1
ATOM 1325 N N . LEU A 1 169 ? 17.768 2.218 -0.194 1.00 88.69 169 LEU A N 1
ATOM 1326 C CA . LEU A 1 169 ? 18.331 3.546 -0.471 1.00 88.69 169 LEU A CA 1
ATOM 1327 C C . LEU A 1 169 ? 19.783 3.721 -0.004 1.00 88.69 169 LEU A C 1
ATOM 1329 O O . LEU A 1 169 ? 20.494 4.565 -0.546 1.00 88.69 169 LEU A O 1
ATOM 1333 N N . THR A 1 170 ? 20.214 2.990 1.024 1.00 92.25 170 THR A N 1
ATOM 1334 C CA . THR A 1 170 ? 21.485 3.264 1.727 1.00 92.25 170 THR A CA 1
ATOM 1335 C C . THR A 1 170 ? 22.478 2.108 1.689 1.00 92.25 170 THR A C 1
ATOM 1337 O O . THR A 1 170 ? 23.675 2.332 1.875 1.00 92.25 170 THR A O 1
ATOM 1340 N N . PHE A 1 171 ? 22.017 0.878 1.450 1.00 92.88 171 PHE A N 1
ATOM 1341 C CA . PHE A 1 171 ? 22.842 -0.318 1.533 1.00 92.88 171 PHE A CA 1
ATOM 1342 C C . PHE A 1 171 ? 23.304 -0.772 0.147 1.00 92.88 171 PHE A C 1
ATOM 1344 O O . PHE A 1 171 ? 22.524 -1.261 -0.666 1.00 92.88 171 PHE A O 1
ATOM 1351 N N . SER A 1 172 ? 24.605 -0.647 -0.115 1.00 90.94 172 SER A N 1
ATOM 1352 C CA . SER A 1 172 ? 25.207 -0.965 -1.417 1.00 90.94 172 SER A CA 1
ATOM 1353 C C . SER A 1 172 ? 25.084 -2.437 -1.824 1.00 90.94 172 SER A C 1
ATOM 1355 O O . SER A 1 172 ? 25.077 -2.723 -3.016 1.00 90.94 172 SER A O 1
ATOM 1357 N N . ALA A 1 173 ? 24.959 -3.355 -0.861 1.00 92.38 173 ALA A N 1
A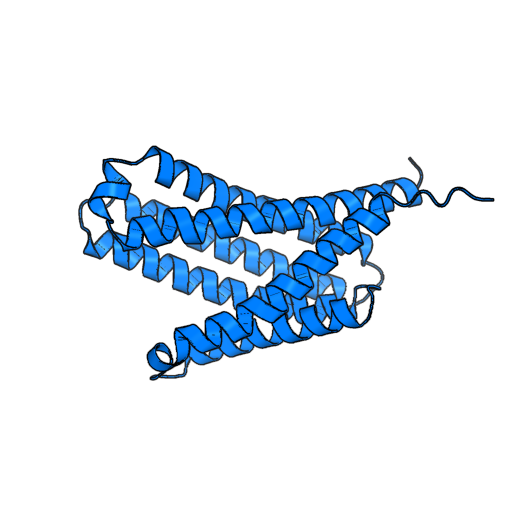TOM 1358 C CA . ALA A 1 173 ? 24.776 -4.788 -1.101 1.00 92.38 173 ALA A CA 1
ATOM 1359 C C . ALA A 1 173 ? 23.300 -5.228 -1.026 1.00 92.38 173 ALA A C 1
ATOM 1361 O O . ALA A 1 173 ? 23.016 -6.403 -0.809 1.00 92.38 173 ALA A O 1
ATOM 1362 N N . TYR A 1 174 ? 22.337 -4.308 -1.185 1.00 92.00 174 TYR A N 1
ATOM 1363 C CA . TYR A 1 174 ? 20.904 -4.633 -1.145 1.00 92.00 174 TYR A CA 1
ATOM 1364 C C . TYR A 1 174 ? 20.527 -5.778 -2.097 1.00 92.00 174 TYR A C 1
ATOM 1366 O O . TYR A 1 174 ? 19.752 -6.659 -1.722 1.00 92.00 174 TYR A O 1
ATOM 1374 N N . SER A 1 175 ? 21.115 -5.804 -3.299 1.00 90.75 175 SER A N 1
ATOM 1375 C CA . SER A 1 175 ? 20.875 -6.840 -4.314 1.00 90.75 175 SER A CA 1
ATOM 1376 C C . SER A 1 175 ? 21.077 -8.259 -3.789 1.00 90.75 175 SER A C 1
ATOM 1378 O O . SER A 1 175 ? 20.320 -9.156 -4.154 1.00 90.75 175 SER A O 1
ATOM 1380 N N . ASP A 1 176 ? 22.044 -8.453 -2.893 1.00 94.69 176 ASP A N 1
ATOM 1381 C CA . ASP A 1 176 ? 22.425 -9.768 -2.372 1.00 94.69 176 ASP A CA 1
ATOM 1382 C C . ASP A 1 176 ? 21.378 -10.312 -1.386 1.00 94.69 176 ASP A C 1
ATOM 1384 O O . ASP A 1 176 ? 21.284 -11.518 -1.157 1.00 94.69 176 ASP A O 1
ATOM 1388 N N . TYR A 1 177 ? 20.552 -9.421 -0.828 1.00 92.94 177 TYR A N 1
ATOM 1389 C CA . TYR A 1 177 ? 19.528 -9.734 0.168 1.00 92.94 177 TYR A CA 1
ATOM 1390 C C . TYR A 1 177 ? 18.102 -9.455 -0.316 1.00 92.94 177 TYR A C 1
ATOM 1392 O O . TYR A 1 177 ? 17.159 -9.706 0.437 1.00 92.94 177 TYR A O 1
ATOM 1400 N N . ALA A 1 178 ? 17.921 -8.984 -1.554 1.00 90.31 178 ALA A N 1
ATOM 1401 C CA . ALA A 1 178 ? 16.639 -8.512 -2.076 1.00 90.31 178 ALA A CA 1
ATOM 1402 C C . ALA A 1 178 ? 15.509 -9.542 -1.908 1.00 90.31 178 ALA A C 1
ATOM 1404 O O . ALA A 1 178 ? 14.412 -9.202 -1.474 1.00 90.31 178 ALA A O 1
ATOM 1405 N N . PHE A 1 179 ? 15.780 -10.826 -2.168 1.00 91.62 179 PHE A N 1
ATOM 1406 C CA . PHE A 1 179 ? 14.780 -11.883 -1.992 1.00 91.62 179 PHE A CA 1
ATOM 1407 C C . PHE A 1 179 ? 14.412 -12.123 -0.517 1.00 91.62 179 PHE A C 1
ATOM 1409 O O . PHE A 1 179 ? 13.239 -12.269 -0.175 1.00 91.62 179 PHE A O 1
ATOM 1416 N N . SER A 1 180 ? 15.401 -12.136 0.377 1.00 93.44 180 SER A N 1
ATOM 1417 C CA . SER A 1 180 ? 15.172 -12.313 1.816 1.00 93.44 180 SER A CA 1
ATOM 1418 C C . SER A 1 180 ? 14.401 -11.134 2.412 1.00 93.44 180 SER A C 1
ATOM 1420 O O . SER A 1 180 ? 13.494 -11.337 3.220 1.00 93.44 180 SER A O 1
ATOM 1422 N N . LEU A 1 181 ? 14.724 -9.910 1.986 1.00 92.56 181 LEU A N 1
ATOM 1423 C CA . LEU A 1 181 ? 14.020 -8.692 2.386 1.00 92.56 181 LEU A CA 1
ATOM 1424 C C . LEU A 1 181 ? 12.592 -8.659 1.831 1.00 92.56 181 LEU A C 1
ATOM 1426 O O . LEU A 1 181 ? 11.662 -8.364 2.580 1.00 92.56 181 LEU A O 1
ATOM 1430 N N . LEU A 1 182 ? 12.389 -9.090 0.582 1.00 91.69 182 LEU A N 1
ATOM 1431 C CA . LEU A 1 182 ? 11.056 -9.272 0.009 1.00 91.69 182 LEU A CA 1
ATOM 1432 C C . LEU A 1 182 ? 10.195 -10.195 0.880 1.00 91.69 182 LEU A C 1
ATOM 1434 O O . LEU A 1 182 ? 9.060 -9.846 1.191 1.00 91.69 182 LEU A O 1
ATOM 1438 N N . LEU A 1 183 ? 10.712 -11.352 1.307 1.00 92.88 183 LEU A N 1
ATOM 1439 C CA . LEU A 1 183 ? 9.967 -12.266 2.182 1.00 92.88 183 LEU A CA 1
ATOM 1440 C C . LEU A 1 183 ? 9.727 -11.675 3.577 1.00 92.88 183 LEU A C 1
ATOM 1442 O O . LEU A 1 183 ? 8.633 -11.827 4.127 1.00 92.88 183 LEU A O 1
ATOM 1446 N N . PHE A 1 184 ? 10.725 -10.984 4.130 1.00 92.94 184 PHE A N 1
ATOM 1447 C CA . PHE A 1 184 ? 10.628 -10.292 5.415 1.00 92.94 184 PHE A CA 1
ATOM 1448 C C . PHE A 1 184 ? 9.520 -9.232 5.422 1.00 92.94 184 PHE A C 1
ATOM 1450 O O . PHE A 1 184 ? 8.826 -9.089 6.425 1.00 92.94 184 PHE A O 1
ATOM 1457 N N . VAL A 1 185 ? 9.312 -8.539 4.301 1.00 93.56 185 VAL A N 1
ATOM 1458 C CA . VAL A 1 185 ? 8.216 -7.581 4.113 1.00 93.56 185 VAL A CA 1
ATOM 1459 C C . VAL A 1 185 ? 6.897 -8.291 3.815 1.00 93.56 185 VAL A C 1
ATOM 1461 O O . VAL A 1 185 ? 5.885 -8.024 4.464 1.00 93.56 185 VAL A O 1
ATOM 1464 N N . ALA A 1 186 ? 6.888 -9.198 2.838 1.00 91.69 186 ALA A N 1
ATOM 1465 C CA . ALA A 1 186 ? 5.665 -9.775 2.295 1.00 91.69 186 ALA A CA 1
ATOM 1466 C C . ALA A 1 186 ? 4.919 -10.634 3.319 1.00 91.69 186 ALA A C 1
ATOM 1468 O O . ALA A 1 186 ? 3.707 -10.497 3.451 1.00 91.69 186 ALA A O 1
ATOM 1469 N N . ILE A 1 187 ? 5.612 -11.492 4.073 1.00 93.38 187 ILE A N 1
ATOM 1470 C CA . ILE A 1 187 ? 4.964 -12.427 5.005 1.00 93.38 187 ILE A CA 1
ATOM 1471 C C . ILE A 1 187 ? 4.142 -11.696 6.080 1.00 93.38 187 ILE A C 1
ATOM 1473 O O . ILE A 1 187 ? 2.932 -11.935 6.155 1.00 93.38 187 ILE A O 1
ATOM 1477 N N . PRO A 1 188 ? 4.726 -10.816 6.920 1.00 95.19 188 PRO A N 1
ATOM 1478 C CA . PRO A 1 188 ? 3.962 -10.172 7.980 1.00 95.19 188 PRO A CA 1
ATOM 1479 C C . PRO A 1 188 ? 2.880 -9.241 7.430 1.00 95.19 188 PRO A C 1
ATOM 1481 O O . PRO A 1 188 ? 1.777 -9.213 7.977 1.00 95.19 188 PRO A O 1
ATOM 1484 N N . THR A 1 189 ? 3.157 -8.535 6.332 1.00 93.56 189 THR A N 1
ATOM 1485 C CA . THR A 1 189 ? 2.199 -7.626 5.700 1.00 93.56 189 THR A CA 1
ATOM 1486 C C . THR A 1 189 ? 1.000 -8.378 5.136 1.00 93.56 189 THR A C 1
ATOM 1488 O O . THR A 1 189 ? -0.132 -8.076 5.507 1.00 93.56 189 THR A O 1
ATOM 1491 N N . VAL A 1 190 ? 1.224 -9.401 4.302 1.00 93.38 190 VAL A N 1
ATOM 1492 C CA . VAL A 1 190 ? 0.142 -10.188 3.692 1.00 93.38 190 VAL A CA 1
ATOM 1493 C C . VAL A 1 190 ? -0.733 -10.806 4.777 1.00 93.38 190 VAL A C 1
ATOM 1495 O O . VAL A 1 190 ? -1.954 -10.679 4.725 1.00 93.38 190 VAL A O 1
ATOM 1498 N N . VAL A 1 191 ? -0.128 -11.420 5.799 1.00 97.00 191 VAL A N 1
ATOM 1499 C CA . VAL A 1 191 ? -0.885 -12.029 6.902 1.00 97.00 191 VAL A CA 1
ATOM 1500 C C . VAL A 1 191 ? -1.659 -10.970 7.692 1.00 97.00 191 VAL A C 1
ATOM 1502 O O . VAL A 1 191 ? -2.841 -11.173 7.984 1.00 97.00 191 VAL A O 1
ATOM 1505 N N . GLY A 1 192 ? -1.029 -9.844 8.028 1.00 97.19 192 GLY A N 1
ATOM 1506 C CA . GLY A 1 192 ? -1.639 -8.771 8.812 1.00 97.19 192 GLY A CA 1
ATOM 1507 C C . GLY A 1 192 ? -2.808 -8.103 8.097 1.00 97.19 192 GLY A C 1
ATOM 1508 O O . GLY A 1 192 ? -3.906 -8.022 8.651 1.00 97.19 192 GLY A O 1
ATOM 1509 N N . GLU A 1 193 ? -2.598 -7.666 6.859 1.00 96.50 193 GLU A N 1
ATOM 1510 C CA . GLU A 1 193 ? -3.602 -6.956 6.070 1.00 96.50 193 GLU A CA 1
ATOM 1511 C C . GLU A 1 193 ? -4.750 -7.858 5.632 1.00 96.50 193 GLU A C 1
ATOM 1513 O O . GLU A 1 193 ? -5.913 -7.473 5.760 1.00 96.50 193 GLU A O 1
ATOM 1518 N N . PHE A 1 194 ? -4.457 -9.087 5.196 1.00 96.44 194 PHE A N 1
ATOM 1519 C CA . PHE A 1 194 ? -5.504 -10.042 4.838 1.00 96.44 194 PHE A CA 1
ATOM 1520 C C . PHE A 1 194 ? -6.375 -10.377 6.054 1.00 96.44 194 PHE A C 1
ATOM 1522 O O . PHE A 1 194 ? -7.607 -10.352 5.977 1.00 96.44 194 PHE A O 1
ATOM 1529 N N . SER A 1 195 ? -5.753 -10.623 7.213 1.00 97.75 195 SER A N 1
ATOM 1530 C CA . SER A 1 195 ? -6.489 -10.873 8.457 1.00 97.75 195 SER A CA 1
ATOM 1531 C C . SER A 1 195 ? -7.318 -9.660 8.880 1.00 97.75 195 SER A C 1
ATOM 1533 O O . SER A 1 195 ? -8.455 -9.819 9.335 1.00 97.75 195 SER A O 1
ATOM 1535 N N . LEU A 1 196 ? -6.783 -8.445 8.713 1.00 98.06 196 LEU A N 1
ATOM 1536 C CA . LEU A 1 196 ? -7.502 -7.203 8.982 1.00 98.06 196 LEU A CA 1
ATOM 1537 C C . LEU A 1 196 ? -8.719 -7.043 8.058 1.00 98.06 196 LEU A C 1
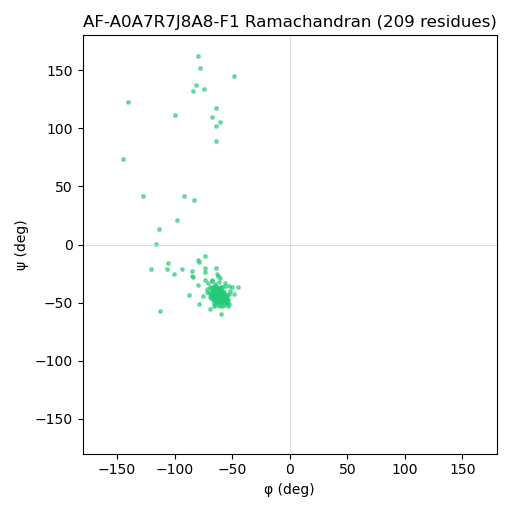ATOM 1539 O O . LEU A 1 196 ? -9.800 -6.704 8.540 1.00 98.06 196 LEU A O 1
ATOM 1543 N N . ALA A 1 197 ? -8.573 -7.332 6.763 1.00 97.75 197 ALA A N 1
ATOM 1544 C CA . ALA A 1 197 ? -9.658 -7.275 5.786 1.00 97.75 197 ALA A CA 1
ATOM 1545 C C . ALA A 1 197 ? -10.802 -8.232 6.157 1.00 97.75 197 ALA A C 1
ATOM 1547 O O . ALA A 1 197 ? -11.964 -7.818 6.239 1.00 97.75 197 ALA A O 1
ATOM 1548 N N . VAL A 1 198 ? -10.471 -9.487 6.488 1.00 97.69 198 VAL A N 1
ATOM 1549 C CA . VAL A 1 198 ? -11.436 -10.482 6.989 1.00 97.69 198 VAL A CA 1
ATOM 1550 C C . VAL A 1 198 ? -12.119 -9.983 8.262 1.00 97.69 198 VAL A C 1
ATOM 1552 O O . VAL A 1 198 ? -13.343 -10.079 8.399 1.00 97.69 198 VAL A O 1
ATOM 1555 N N . TRP A 1 199 ? -11.345 -9.428 9.198 1.00 97.56 199 TRP A N 1
ATOM 1556 C CA . TRP A 1 199 ? -11.885 -8.892 10.440 1.00 97.56 199 TRP A CA 1
ATOM 1557 C C . TRP A 1 199 ? -12.864 -7.738 10.180 1.00 97.56 199 TRP A C 1
ATOM 1559 O O . TRP A 1 199 ? -13.972 -7.763 10.713 1.00 97.56 199 TRP A O 1
ATOM 1569 N N . PHE A 1 200 ? -12.535 -6.786 9.303 1.00 97.62 200 PHE A N 1
ATOM 1570 C CA . PHE A 1 200 ? -13.441 -5.702 8.914 1.00 97.62 200 PHE A CA 1
ATOM 1571 C C . PHE A 1 200 ? -14.744 -6.211 8.284 1.00 97.62 200 PHE A C 1
ATOM 1573 O O . PHE A 1 200 ? -15.823 -5.758 8.672 1.00 97.62 200 PHE A O 1
ATOM 1580 N N . ILE A 1 201 ? -14.684 -7.202 7.390 1.00 97.31 201 ILE A N 1
ATOM 1581 C CA . ILE A 1 201 ? -15.891 -7.815 6.810 1.00 97.31 201 ILE A CA 1
ATOM 1582 C C . ILE A 1 201 ? -16.753 -8.450 7.906 1.00 97.31 201 ILE A C 1
ATOM 1584 O O . ILE A 1 201 ? -17.973 -8.259 7.928 1.00 97.31 201 ILE A O 1
ATOM 1588 N N . LYS A 1 202 ? -16.139 -9.149 8.867 1.00 96.56 202 LYS A N 1
ATOM 1589 C CA . LYS A 1 202 ? -16.849 -9.718 10.020 1.00 96.56 202 LYS A CA 1
ATOM 1590 C C . LYS A 1 202 ? -17.530 -8.628 10.857 1.00 96.56 202 LYS A C 1
ATOM 1592 O O . LYS A 1 202 ? -18.708 -8.763 11.180 1.00 96.56 202 LYS A O 1
ATOM 1597 N N . GLN A 1 203 ? -16.850 -7.515 11.138 1.00 93.94 203 GLN A N 1
ATOM 1598 C CA . GLN A 1 203 ? -17.446 -6.386 11.867 1.00 93.94 203 GLN A CA 1
ATOM 1599 C C . GLN A 1 203 ? -18.610 -5.735 11.098 1.00 93.94 203 GLN A C 1
ATOM 1601 O O . GLN A 1 203 ? -19.606 -5.334 11.706 1.00 93.94 203 GLN A O 1
ATOM 1606 N N . GLY A 1 204 ? -18.520 -5.662 9.767 1.00 91.38 204 GLY A N 1
ATOM 1607 C CA . GLY A 1 204 ? -19.574 -5.114 8.910 1.00 91.38 204 GLY A CA 1
ATOM 1608 C C . GLY A 1 204 ? -20.799 -6.024 8.758 1.00 91.38 204 GLY A C 1
ATOM 1609 O O . GLY A 1 204 ? -21.921 -5.530 8.623 1.00 91.38 204 GLY A O 1
ATOM 1610 N N . THR A 1 205 ? -20.608 -7.344 8.827 1.00 90.00 205 THR A N 1
ATOM 1611 C CA . THR A 1 205 ? -21.666 -8.357 8.633 1.00 90.00 205 THR A CA 1
ATOM 1612 C C . THR A 1 205 ? -22.333 -8.807 9.928 1.00 90.00 205 THR A C 1
ATOM 1614 O O . THR A 1 205 ? -23.475 -9.266 9.897 1.00 90.00 205 THR A O 1
ATOM 1617 N N . GLN A 1 206 ? -21.687 -8.634 11.085 1.00 80.44 206 GLN A N 1
ATOM 1618 C CA . GLN A 1 206 ? -22.284 -9.001 12.364 1.00 80.44 206 GLN A CA 1
ATOM 1619 C C . GLN A 1 206 ? -23.535 -8.163 12.670 1.00 80.44 206 GLN A C 1
ATOM 1621 O O . GLN A 1 206 ? -23.508 -7.017 13.133 1.00 80.44 206 GLN A O 1
ATOM 1626 N N . SER A 1 207 ? -24.694 -8.775 12.449 1.00 49.97 207 SER A N 1
ATOM 1627 C CA . SER A 1 207 ? -25.907 -8.491 13.195 1.00 49.97 207 SER A CA 1
ATOM 1628 C C . SER A 1 207 ? -25.674 -8.968 14.627 1.00 49.97 207 SER A C 1
ATOM 1630 O O . SER A 1 207 ? -25.628 -10.169 14.869 1.00 49.97 207 SER A O 1
ATOM 1632 N N . LYS A 1 208 ? -25.536 -8.061 15.605 1.00 45.66 208 LYS A N 1
ATOM 1633 C CA . LYS A 1 208 ? -25.999 -8.430 16.946 1.00 45.66 208 LYS A CA 1
ATOM 1634 C C . LYS A 1 208 ? -27.509 -8.621 16.804 1.00 45.66 208 LYS A C 1
ATOM 1636 O O . LYS A 1 208 ? -28.247 -7.645 16.919 1.00 45.66 208 LYS A O 1
ATOM 1641 N N . VAL A 1 209 ? -27.936 -9.838 16.465 1.00 37.38 209 VAL A N 1
ATOM 1642 C CA . VAL A 1 209 ? -29.267 -10.314 16.823 1.00 37.38 209 VAL A CA 1
ATOM 1643 C C . VAL A 1 209 ? -29.247 -10.260 18.341 1.00 37.38 209 VAL A C 1
ATOM 1645 O O . VAL A 1 209 ? -28.490 -10.983 18.981 1.00 37.38 209 VAL A O 1
ATOM 1648 N N . ALA A 1 210 ? -29.934 -9.267 18.891 1.00 32.06 210 ALA A N 1
ATOM 1649 C CA . ALA A 1 210 ? -30.227 -9.257 20.305 1.00 32.06 210 ALA A CA 1
ATOM 1650 C C . ALA A 1 210 ? -31.124 -10.472 20.569 1.00 32.06 210 ALA A C 1
ATOM 1652 O O . ALA A 1 210 ? -32.207 -10.566 19.990 1.00 32.06 210 ALA A O 1
ATOM 1653 N N . GLN A 1 211 ? -30.627 -11.397 21.378 1.00 30.67 211 GLN A N 1
ATOM 1654 C CA . GLN A 1 211 ? -31.434 -12.207 22.278 1.00 30.67 211 GLN A CA 1
ATOM 1655 C C . GLN A 1 211 ? -30.910 -11.916 23.679 1.00 30.67 211 GLN A C 1
ATOM 1657 O O . GLN A 1 211 ? -29.664 -11.830 23.814 1.00 30.67 211 GLN A O 1
#

Radius of gyration: 18.46 Å; Cα contacts (8 Å, |Δi|>4): 277; chains: 1; bounding box: 57×24×52 Å

Nearest PDB structures (foldseek):
  6oo4-assembly1_B  TM=3.231E-01  e=1.595E+00  Oryctolagus cuniculus

Solvent-accessible surface area (backbone atoms only — not comparable to full-atom values): 10163 Å² total; per-residue (Å²): 136,54,74,68,58,52,52,22,48,40,28,30,52,32,14,52,34,48,51,53,32,53,54,27,51,50,45,23,47,69,63,27,50,49,44,35,72,77,37,41,61,55,34,56,73,75,36,46,75,52,49,55,51,22,53,50,26,50,55,48,31,32,54,35,40,48,52,33,30,57,34,51,34,66,76,40,54,91,44,85,61,30,60,58,26,28,50,25,35,48,49,18,27,49,27,43,49,52,14,50,52,45,33,59,62,19,68,75,51,98,39,56,68,54,31,51,52,16,50,52,49,20,52,54,38,31,43,58,13,40,28,34,35,8,54,16,29,38,45,42,32,76,69,54,95,61,60,66,70,40,28,50,22,22,32,51,12,9,49,28,30,37,52,50,43,49,38,66,74,72,40,91,65,36,80,84,42,45,70,62,50,48,49,57,25,46,54,33,31,54,56,11,52,52,49,45,20,54,49,25,35,50,59,28,66,61,70,83,73,84,127

Foldseek 3Di:
DDPLLVLLVLLQLLLVLLVLLVVLVCLLVVVPLVVCLVPVLCCLPVVVVSNVSSLVSLLSSLVSLLSNLVSQCVNQVVDPCSVVLSVLSNLLSVLSVVLSVLQVVQSPDNDSVSNVVSSVSSVLSNLVSLLSVLVSLLSCLVRDPDPVLLSVLSNQLSVLSNVLSVCVVPPPCNVVCVVVSCCSNCVSNVVNSNVSSVVSSVSSPDDPPDD

Sequence (211 aa):
MTKKQNEKRMFLTSGVSYFVIFFLAIYANFFVIEAIKNAPLEVVFSQSNIVERGIAALMLTVLFDVIVACTLYTLFKPNSLTIASTLFRLIHALFLAVATVSLVNSLSFHSEGLILDGINRFNSIWMLGLAFFGIHLILLSMIVPAPTSIRSFLFLGGLAYFIDTILHLTFSAYSDYAFSLLLFVAIPTVVGEFSLAVWFIKQGTQSKVAQ

pLDDT: mean 94.17, std 9.62, range [30.67, 98.75]